Protein AF-A0A6F9DBE4-F1 (afdb_monomer_lite)

Foldseek 3Di:
DDDDDDDDDPPPPVVVVVVLVVQLVVQLVLLVVVLVPDPPVLSVVCDSVLSSQQSNLVVPVVLLVLLVVLVVVLVVLVVVLVVVLVVLVVVLVVVLVVLVVVLVVVCVPDDPVCNVVSVVVSVVVNVVSVVVSVVVSVVSVVVSVVVNLVSLQVSLVVCVVSVRRLGDRDPPPVSSVSVVVSSVSSNVVVVD

Sequence (192 aa):
MEQGYVPYQSQDIESSGDEQQLRQYELLSKLQNLVKQLPSKMQQRLSHTLLSDIACCLLDQAIFTIVNDLQEIQHLTEKNLYNQRQKMLVDHKGLKQEMKIKHQEETQTARSHNAALIKSRQEKEKQTLDKRLKEELHQMDMKLQKELDQRVTGQQATLQSAGVTGFFITSDPKEIKLQMVILQLIKDLAAQ

Structure (mmCIF, N/CA/C/O backbone):
data_AF-A0A6F9DBE4-F1
#
_entry.id   AF-A0A6F9DBE4-F1
#
loop_
_atom_site.group_PDB
_atom_site.id
_atom_site.type_symbol
_atom_site.label_atom_id
_atom_site.label_alt_id
_atom_site.label_comp_id
_atom_site.label_asym_id
_atom_site.label_entity_id
_atom_site.label_seq_id
_atom_site.pdbx_PDB_ins_code
_atom_site.Cartn_x
_atom_site.Cartn_y
_atom_site.Cartn_z
_atom_site.occupancy
_atom_site.B_iso_or_equiv
_atom_site.auth_seq_id
_atom_site.auth_comp_id
_atom_site.auth_asym_id
_atom_site.auth_atom_id
_atom_site.pdbx_PDB_model_num
ATOM 1 N N . MET A 1 1 ? -11.717 -14.371 77.975 1.00 41.47 1 MET A N 1
ATOM 2 C CA . MET A 1 1 ? -11.768 -14.997 76.639 1.00 41.47 1 MET A CA 1
ATOM 3 C C . MET A 1 1 ? -12.556 -14.060 75.739 1.00 41.47 1 MET A C 1
ATOM 5 O O . MET A 1 1 ? -13.763 -14.204 75.625 1.00 41.47 1 MET A O 1
ATOM 9 N N . GLU A 1 2 ? -11.888 -13.032 75.212 1.00 40.59 2 GLU A N 1
ATOM 10 C CA . GLU A 1 2 ? -12.443 -12.144 74.186 1.00 40.59 2 GLU A CA 1
ATOM 11 C C . GLU A 1 2 ? -12.316 -12.843 72.831 1.00 40.59 2 GLU A C 1
ATOM 13 O O . GLU A 1 2 ? -11.215 -13.206 72.420 1.00 40.59 2 GLU A O 1
ATOM 18 N N . GLN A 1 3 ? -13.441 -13.059 72.152 1.00 39.84 3 GLN A N 1
ATOM 19 C CA . GLN A 1 3 ? -13.448 -13.400 70.735 1.00 39.84 3 GLN A CA 1
ATOM 20 C C . GLN A 1 3 ? -13.513 -12.091 69.951 1.00 39.84 3 GLN A C 1
ATOM 22 O O . GLN A 1 3 ? -14.551 -11.436 69.898 1.00 39.84 3 GLN A O 1
ATOM 27 N N . GLY A 1 4 ? -12.370 -11.701 69.385 1.00 41.72 4 GLY A N 1
ATOM 28 C CA . GLY A 1 4 ? -12.268 -10.584 68.458 1.00 41.72 4 GLY A CA 1
ATOM 29 C C . GLY A 1 4 ? -13.018 -10.899 67.169 1.00 41.72 4 GLY A C 1
ATOM 30 O O . GLY A 1 4 ? -12.650 -11.810 66.429 1.00 41.72 4 GLY A O 1
ATOM 31 N N . TYR A 1 5 ? -14.075 -10.136 66.911 1.00 46.88 5 TYR A N 1
ATOM 32 C CA . TYR A 1 5 ? -14.743 -10.087 65.621 1.00 46.88 5 TYR A CA 1
ATOM 33 C C . TYR A 1 5 ? -13.883 -9.242 64.676 1.00 46.88 5 TYR A C 1
ATOM 35 O O . TYR A 1 5 ? -13.759 -8.032 64.865 1.00 46.88 5 TYR A O 1
ATOM 43 N N . VAL A 1 6 ? -13.261 -9.878 63.683 1.00 51.94 6 VAL A N 1
ATOM 44 C CA . VAL A 1 6 ? -12.556 -9.185 62.597 1.00 51.94 6 VAL A CA 1
ATOM 45 C C . VAL A 1 6 ? -13.515 -9.127 61.405 1.00 51.94 6 VAL A C 1
ATOM 47 O O . VAL A 1 6 ? -13.834 -10.183 60.852 1.00 51.94 6 VAL A O 1
ATOM 50 N N . PRO A 1 7 ? -14.027 -7.948 61.008 1.00 48.62 7 PRO A N 1
ATOM 51 C CA . PRO A 1 7 ? -14.876 -7.842 59.831 1.00 48.62 7 PRO A CA 1
ATOM 52 C C . PRO A 1 7 ? -14.014 -8.037 58.581 1.00 48.62 7 PRO A C 1
ATOM 54 O O . PRO A 1 7 ? -13.016 -7.342 58.396 1.00 48.62 7 PRO A O 1
ATOM 57 N N . TYR A 1 8 ? -14.405 -8.974 57.718 1.00 47.66 8 TYR A N 1
ATOM 58 C CA . TYR A 1 8 ? -13.807 -9.131 56.394 1.00 47.66 8 TYR A CA 1
ATOM 59 C C . TYR A 1 8 ? -14.087 -7.879 55.551 1.00 47.66 8 TYR A C 1
ATOM 61 O O . TYR A 1 8 ? -15.239 -7.577 55.228 1.00 47.66 8 TYR A O 1
ATOM 69 N N . GLN A 1 9 ? -13.022 -7.162 55.188 1.00 45.97 9 GLN A N 1
ATOM 70 C CA . GLN A 1 9 ? -13.033 -6.127 54.157 1.00 45.97 9 GLN A CA 1
ATOM 71 C C . GLN A 1 9 ? -13.510 -6.754 52.839 1.00 45.97 9 GLN A C 1
ATOM 73 O O . GLN A 1 9 ? -12.829 -7.591 52.259 1.00 45.97 9 GLN A O 1
ATOM 78 N N . SER A 1 10 ? -14.708 -6.372 52.394 1.00 49.59 10 SER A N 1
ATOM 79 C CA . SER A 1 10 ? -15.297 -6.791 51.111 1.00 49.59 10 SER A CA 1
ATOM 80 C C . SER A 1 10 ? -15.216 -5.683 50.047 1.00 49.59 10 SER A C 1
ATOM 82 O O . SER A 1 10 ? -15.994 -5.690 49.104 1.00 49.59 10 SER A O 1
ATOM 84 N N . GLN A 1 11 ? -14.312 -4.706 50.194 1.00 46.19 11 GLN A N 1
ATOM 85 C CA . GLN A 1 11 ? -14.291 -3.493 49.358 1.00 46.19 11 GLN A CA 1
ATOM 86 C C . GLN A 1 11 ? -13.400 -3.562 48.105 1.00 46.19 11 GLN A C 1
ATOM 88 O O . GLN A 1 11 ? -13.497 -2.676 47.262 1.00 46.19 11 GLN A O 1
ATOM 93 N N . ASP A 1 12 ? -12.594 -4.609 47.915 1.00 46.88 12 ASP A N 1
ATOM 94 C CA . ASP A 1 12 ? -11.570 -4.590 46.855 1.00 46.88 12 ASP A CA 1
ATOM 95 C C . ASP A 1 12 ? -12.027 -5.169 45.498 1.00 46.88 12 ASP A C 1
ATOM 97 O O . ASP A 1 12 ? -11.315 -5.039 44.505 1.00 46.88 12 ASP A O 1
ATOM 101 N N . ILE A 1 13 ? -13.211 -5.793 45.411 1.00 52.09 13 ILE A N 1
ATOM 102 C CA . ILE A 1 13 ? -13.683 -6.448 44.170 1.00 52.09 13 ILE A CA 1
ATOM 103 C C . ILE A 1 13 ? -14.590 -5.528 43.328 1.00 52.09 13 ILE A C 1
ATOM 105 O O . ILE A 1 13 ? -14.541 -5.593 42.101 1.00 52.09 13 ILE A O 1
ATOM 109 N N . GLU A 1 14 ? -15.366 -4.628 43.945 1.00 49.91 14 GLU A N 1
ATOM 110 C CA . GLU A 1 14 ? -16.266 -3.706 43.221 1.00 49.91 14 GLU A CA 1
ATOM 111 C C . GLU A 1 14 ? -15.512 -2.542 42.538 1.00 49.91 14 GLU A C 1
ATOM 113 O O . GLU A 1 14 ? -15.862 -2.151 41.427 1.00 49.91 14 GLU A O 1
ATOM 118 N N . SER A 1 15 ? -14.403 -2.063 43.119 1.00 55.75 15 SER A N 1
ATOM 119 C CA . SER A 1 15 ? -13.651 -0.895 42.613 1.00 55.75 15 SER A CA 1
ATOM 120 C C . SER A 1 15 ? -13.022 -1.100 41.224 1.00 55.75 15 SER A C 1
ATOM 122 O O . SER A 1 15 ? -12.894 -0.155 40.449 1.00 55.75 15 SER A O 1
ATOM 124 N N . SER A 1 16 ? -12.630 -2.332 40.880 1.00 61.88 16 SER A N 1
ATOM 125 C CA . SER A 1 16 ? -11.934 -2.635 39.616 1.00 61.88 16 SER A CA 1
ATOM 126 C C . SER A 1 16 ? -12.866 -2.582 38.394 1.00 61.88 16 SER A C 1
ATOM 128 O O . SER A 1 16 ? -12.475 -2.117 37.319 1.00 61.88 16 SER A O 1
ATOM 130 N N . GLY A 1 17 ? -14.124 -3.010 38.562 1.00 71.75 17 GLY A N 1
ATOM 131 C CA . GLY A 1 17 ? -15.139 -2.958 37.504 1.00 71.75 17 GLY A CA 1
ATOM 132 C C . GLY A 1 17 ? -15.567 -1.527 37.176 1.00 71.75 17 GLY A C 1
ATOM 133 O O . GLY A 1 17 ? -15.679 -1.171 36.000 1.00 71.75 17 GLY A O 1
ATOM 134 N N . ASP A 1 18 ? -15.717 -0.692 38.203 1.00 79.38 18 ASP A N 1
ATOM 135 C CA . ASP A 1 18 ? -16.085 0.718 38.053 1.00 79.38 18 ASP A CA 1
ATOM 136 C C . ASP A 1 18 ? -14.976 1.521 37.353 1.00 79.38 18 ASP A C 1
ATOM 138 O O . ASP A 1 18 ? -15.249 2.309 36.445 1.00 79.38 18 ASP A O 1
ATOM 142 N N . GLU A 1 19 ? -13.705 1.263 37.677 1.00 84.69 19 GLU A N 1
ATOM 143 C CA . GLU A 1 19 ? -12.562 1.885 36.994 1.00 84.69 19 GLU A CA 1
ATOM 144 C C . GLU A 1 19 ? -12.450 1.496 35.511 1.00 84.69 19 GLU A C 1
ATOM 146 O O . GLU A 1 19 ? -12.033 2.307 34.676 1.00 84.69 19 GLU A O 1
ATOM 151 N N . GLN A 1 20 ? -12.785 0.254 35.152 1.00 84.50 20 GLN A N 1
ATOM 152 C CA . GLN A 1 20 ? -12.814 -0.168 33.748 1.00 84.50 20 GLN A CA 1
ATOM 153 C C . GLN A 1 20 ? -13.977 0.472 32.988 1.00 84.50 20 GLN A C 1
ATOM 155 O O . GLN A 1 20 ? -13.775 0.942 31.867 1.00 84.50 20 GLN A O 1
ATOM 160 N N . GLN A 1 21 ? -15.163 0.552 33.596 1.00 88.69 21 GLN A N 1
ATOM 161 C CA . GLN A 1 21 ? -16.315 1.223 32.988 1.00 88.69 21 GLN A CA 1
ATOM 162 C C . GLN A 1 21 ? -16.060 2.715 32.770 1.00 88.69 21 GLN A C 1
ATOM 164 O O . GLN A 1 21 ? -16.369 3.237 31.697 1.00 88.69 21 GLN A O 1
ATOM 169 N N . LEU A 1 22 ? -15.443 3.394 33.742 1.00 90.56 22 LEU A N 1
ATOM 170 C CA . LEU A 1 22 ? -15.042 4.795 33.610 1.00 90.56 22 LEU A CA 1
ATOM 171 C C . LEU A 1 22 ? -14.079 4.986 32.433 1.00 90.56 22 LEU A C 1
ATOM 173 O O . LEU A 1 22 ? -14.330 5.823 31.565 1.00 90.56 22 LEU A O 1
ATOM 177 N N . ARG A 1 23 ? -13.035 4.153 32.331 1.00 90.38 23 ARG A N 1
ATOM 178 C CA . ARG A 1 23 ? -12.094 4.195 31.198 1.00 90.38 23 ARG A CA 1
ATOM 179 C C . ARG A 1 23 ? -12.770 3.922 29.858 1.00 90.38 23 ARG A C 1
ATOM 181 O O . ARG A 1 23 ? -12.489 4.613 28.879 1.00 90.38 23 ARG A O 1
ATOM 188 N N . GLN A 1 24 ? -13.677 2.950 29.798 1.00 92.12 24 GLN A N 1
ATOM 189 C CA . GLN A 1 24 ? -14.424 2.6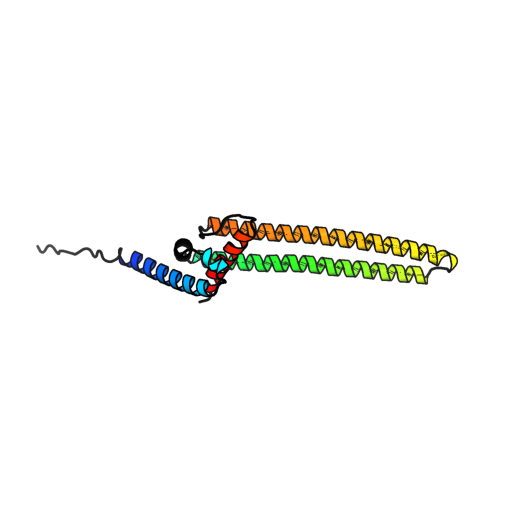54 28.576 1.00 92.12 24 GLN A CA 1
ATOM 190 C C . GLN A 1 24 ? -15.294 3.845 28.157 1.00 92.12 24 GLN A C 1
ATOM 192 O O . GLN A 1 24 ? -15.327 4.198 26.977 1.00 92.12 24 GLN A O 1
ATOM 197 N N . TYR A 1 25 ? -15.970 4.487 29.111 1.00 93.75 25 TYR A N 1
ATOM 198 C CA . TYR A 1 25 ? -16.783 5.673 28.860 1.00 93.75 25 TYR A CA 1
ATOM 199 C C . TYR A 1 25 ? -15.938 6.851 28.355 1.00 93.75 25 TYR A C 1
ATOM 201 O O . TYR A 1 25 ? -16.313 7.517 27.387 1.00 93.75 25 TYR A O 1
ATOM 209 N N . GLU A 1 26 ? -14.767 7.080 28.953 1.00 93.50 26 GLU A N 1
ATOM 210 C CA . GLU A 1 26 ? -13.812 8.091 28.492 1.00 93.50 26 GLU A CA 1
ATOM 211 C C . GLU A 1 26 ? -13.347 7.825 27.054 1.00 93.50 26 GLU A C 1
ATOM 213 O O . GLU A 1 26 ? -13.393 8.729 26.213 1.00 93.50 26 GLU A O 1
ATOM 218 N N . LEU A 1 27 ? -12.955 6.585 26.741 1.00 93.25 27 LEU A N 1
ATOM 219 C CA . LEU A 1 27 ? -12.554 6.177 25.391 1.00 93.25 27 LEU A CA 1
ATOM 220 C C . LEU A 1 27 ? -13.691 6.360 24.382 1.00 93.25 27 LEU A C 1
ATOM 222 O O . LEU A 1 27 ? -13.477 6.918 23.304 1.00 93.25 27 LEU A O 1
ATOM 226 N N . LEU A 1 28 ? -14.910 5.949 24.735 1.00 94.00 28 LEU A N 1
ATOM 227 C CA . LEU A 1 28 ? -16.088 6.109 23.887 1.00 94.00 28 LEU A CA 1
ATOM 228 C C . LEU A 1 28 ? -16.391 7.588 23.613 1.00 94.00 28 LEU A C 1
ATOM 230 O O . LEU A 1 28 ? -16.659 7.960 22.470 1.00 94.00 28 LEU A O 1
ATOM 234 N N . SER A 1 29 ? -16.305 8.444 24.631 1.00 93.88 29 SER A N 1
ATOM 235 C CA . SER A 1 29 ? -16.498 9.890 24.484 1.00 93.88 29 SER A CA 1
ATOM 236 C C . SER A 1 29 ? -15.463 10.503 23.532 1.00 93.88 29 SER A C 1
ATOM 238 O O . SER A 1 29 ? -15.817 11.251 22.611 1.00 93.88 29 SER A O 1
ATOM 240 N N . LYS A 1 30 ? -14.184 10.126 23.675 1.00 94.19 30 LYS A N 1
ATOM 241 C CA . LYS A 1 30 ? -13.117 10.546 22.752 1.00 94.19 30 LYS A CA 1
ATOM 242 C C . LYS A 1 30 ? -13.381 10.056 21.321 1.00 94.19 30 LYS A C 1
ATOM 244 O O . LYS A 1 30 ? -13.317 10.864 20.393 1.00 94.19 30 LYS A O 1
ATOM 249 N N . LEU A 1 31 ? -13.762 8.787 21.135 1.00 93.81 31 LEU A N 1
ATOM 250 C CA . LEU A 1 31 ? -14.135 8.228 19.825 1.00 93.81 31 LEU A CA 1
ATOM 251 C C . LEU A 1 31 ? -15.272 9.012 19.174 1.00 93.81 31 LEU A C 1
ATOM 253 O O . LEU A 1 31 ? -15.163 9.414 18.019 1.00 93.81 31 LEU A O 1
ATOM 257 N N . GLN A 1 32 ? -16.354 9.273 19.907 1.00 93.75 32 GLN A N 1
ATOM 258 C CA . GLN A 1 32 ? -17.498 10.024 19.391 1.00 93.75 32 GLN A CA 1
ATOM 259 C C . GLN A 1 32 ? -17.100 11.436 18.944 1.00 93.75 32 GLN A C 1
ATOM 261 O O . GLN A 1 32 ? -17.604 11.928 17.933 1.00 93.75 32 GLN A O 1
ATOM 266 N N . ASN A 1 33 ? -16.181 12.088 19.658 1.00 93.62 33 ASN A N 1
ATOM 267 C CA . ASN A 1 33 ? -15.681 13.407 19.275 1.00 93.62 33 ASN A CA 1
ATOM 268 C C . ASN A 1 33 ? -14.814 13.370 18.012 1.00 93.62 33 ASN A C 1
ATOM 270 O O . ASN A 1 33 ? -14.946 14.263 17.175 1.00 93.62 33 ASN A O 1
ATOM 274 N N . LEU A 1 34 ? -13.996 12.333 17.829 1.00 93.56 34 LEU A N 1
ATOM 275 C CA . LEU A 1 34 ? -13.249 12.122 16.585 1.00 93.56 34 LEU A CA 1
ATOM 276 C C . LEU A 1 34 ? -14.193 11.827 15.407 1.00 93.56 34 LEU A C 1
ATOM 278 O O . LEU A 1 34 ? -14.050 12.407 14.332 1.00 93.56 34 LEU A O 1
ATOM 282 N N . VAL A 1 35 ? -15.230 11.008 15.614 1.00 93.62 35 VAL A N 1
ATOM 283 C CA . VAL A 1 35 ? -16.215 10.669 14.571 1.00 93.62 35 VAL A CA 1
ATOM 284 C C . VAL A 1 35 ? -16.966 11.899 14.059 1.00 93.62 35 VAL A C 1
ATOM 286 O O . VAL A 1 35 ? -17.215 11.996 12.857 1.00 93.62 35 VAL A O 1
ATOM 289 N N . LYS A 1 36 ? -17.274 12.879 14.919 1.00 92.56 36 LYS A N 1
ATOM 290 C CA . LYS A 1 36 ? -17.924 14.142 14.508 1.00 92.56 36 LYS A CA 1
ATOM 291 C C . LYS A 1 36 ? -17.125 14.925 13.459 1.00 92.56 36 LYS A C 1
ATOM 293 O O . LYS A 1 36 ? -17.719 15.714 12.730 1.00 92.56 36 LYS A O 1
ATOM 298 N N . GLN A 1 37 ? -15.814 14.702 13.360 1.00 91.25 37 GLN A N 1
ATOM 299 C CA . GLN A 1 37 ? -14.938 15.366 12.387 1.00 91.25 37 GLN A CA 1
ATOM 300 C C . GLN A 1 37 ? -14.931 14.665 11.016 1.00 91.25 37 GLN A C 1
ATOM 302 O O . GLN A 1 37 ? -14.425 15.212 10.037 1.00 91.25 37 GLN A O 1
ATOM 307 N N . LEU A 1 38 ? -15.508 13.462 10.914 1.00 91.50 38 LEU A N 1
ATOM 308 C CA . LEU A 1 38 ? -15.554 12.684 9.675 1.00 91.50 38 LEU A CA 1
ATOM 309 C C . LEU A 1 38 ? -16.699 13.135 8.748 1.00 91.50 38 LEU A C 1
ATOM 311 O O . LEU A 1 38 ? -17.701 13.666 9.217 1.00 91.50 38 LEU A O 1
ATOM 315 N N . PRO A 1 39 ? -16.645 12.855 7.433 1.00 92.44 39 PRO A N 1
ATOM 316 C CA . PRO A 1 39 ? -17.777 13.087 6.534 1.00 92.44 39 PRO A CA 1
ATOM 317 C C . PRO A 1 39 ? -19.025 12.283 6.939 1.00 92.44 39 PRO A C 1
ATOM 319 O O . PRO A 1 39 ? -18.915 11.103 7.281 1.00 92.44 39 PRO A O 1
ATOM 322 N N . SER A 1 40 ? -20.226 12.858 6.791 1.00 90.19 40 SER A N 1
ATOM 323 C CA . SER A 1 40 ? -21.495 12.256 7.256 1.00 90.19 40 SER A CA 1
ATOM 324 C C . SER A 1 40 ? -21.737 10.827 6.753 1.00 90.19 40 SER A C 1
ATOM 326 O O . SER A 1 40 ? -22.232 9.979 7.488 1.00 90.19 40 SER A O 1
ATOM 328 N N . LYS A 1 41 ? -21.322 10.518 5.517 1.00 88.62 41 LYS A N 1
ATOM 329 C CA . LYS A 1 41 ? -21.435 9.168 4.937 1.00 88.62 41 LYS A CA 1
ATOM 330 C C . LYS A 1 41 ? -20.627 8.109 5.702 1.00 88.62 41 LYS A C 1
ATOM 332 O O . LYS A 1 41 ? -21.006 6.943 5.702 1.00 88.62 41 LYS A O 1
ATOM 337 N N . MET A 1 42 ? -19.502 8.490 6.309 1.00 89.81 42 MET A N 1
ATOM 338 C CA . MET A 1 42 ? -18.677 7.590 7.125 1.00 89.81 42 MET A CA 1
ATOM 339 C C . MET A 1 42 ? -19.193 7.512 8.558 1.00 89.81 42 MET A C 1
ATOM 341 O O . MET A 1 42 ? -19.248 6.418 9.105 1.00 89.81 42 MET A O 1
ATOM 345 N N . GLN A 1 43 ? -19.669 8.630 9.115 1.00 91.00 43 GLN A N 1
ATOM 346 C CA . GLN A 1 43 ? -20.309 8.651 10.435 1.00 91.00 43 GLN A CA 1
ATOM 347 C C . GLN A 1 43 ? -21.472 7.653 10.520 1.00 91.00 43 GLN A C 1
ATOM 349 O O . GLN A 1 43 ? -21.566 6.891 11.473 1.00 91.00 43 GLN A O 1
ATOM 354 N N . GLN A 1 44 ? -22.310 7.582 9.481 1.00 91.06 44 GLN A N 1
ATOM 355 C CA . GLN A 1 44 ? -23.445 6.652 9.422 1.00 91.06 44 GLN A CA 1
ATOM 356 C C . GLN A 1 44 ? -23.047 5.169 9.452 1.00 91.06 44 GLN A C 1
ATOM 358 O O . GLN A 1 44 ? -23.864 4.328 9.816 1.00 91.06 44 GLN A O 1
ATOM 363 N N . ARG A 1 45 ? -21.811 4.831 9.060 1.00 92.38 45 ARG A N 1
ATOM 364 C CA . ARG A 1 45 ? -21.301 3.454 9.136 1.00 92.38 45 ARG A CA 1
ATOM 365 C C . ARG A 1 45 ? -20.726 3.104 10.511 1.00 92.38 45 ARG A C 1
ATOM 367 O O . ARG A 1 45 ? -20.488 1.930 10.769 1.00 92.38 45 ARG A O 1
ATOM 374 N N . LEU A 1 46 ? -20.511 4.097 11.371 1.00 92.50 46 LEU A N 1
ATOM 375 C CA . LEU A 1 46 ? -19.934 3.955 12.706 1.00 92.50 46 LEU A CA 1
ATOM 376 C C . LEU A 1 46 ? -21.050 4.041 13.751 1.00 92.50 46 LEU A C 1
ATOM 378 O O . LEU A 1 46 ? -21.268 5.082 14.369 1.00 92.50 46 LEU A O 1
ATOM 382 N N . SER A 1 47 ? -21.802 2.950 13.907 1.00 93.31 47 SER A N 1
ATOM 383 C CA . SER A 1 47 ? -22.887 2.887 14.891 1.00 93.31 47 SER A CA 1
ATOM 384 C C . SER A 1 47 ? -22.361 3.042 16.322 1.00 93.31 47 SER A C 1
ATOM 386 O O . SER A 1 47 ? -21.202 2.747 16.614 1.00 93.31 47 SER A O 1
ATOM 388 N N . HIS A 1 48 ? -23.235 3.459 17.240 1.00 93.19 48 HIS A N 1
ATOM 389 C CA . HIS A 1 48 ? -22.886 3.552 18.659 1.00 93.19 48 HIS A CA 1
ATOM 390 C C . HIS A 1 48 ? -22.376 2.216 19.218 1.00 93.19 48 HIS A C 1
ATOM 392 O O . HIS A 1 48 ? -21.385 2.196 19.941 1.00 93.19 48 HIS A O 1
ATOM 398 N N . THR A 1 49 ? -23.023 1.104 18.854 1.00 94.38 49 THR A N 1
ATOM 399 C CA . THR A 1 49 ? -22.600 -0.247 19.249 1.00 94.38 49 THR A CA 1
ATOM 400 C C . THR A 1 49 ? -21.176 -0.534 18.788 1.00 94.38 49 THR A C 1
ATOM 402 O O . THR A 1 49 ? -20.337 -0.861 19.615 1.00 94.38 49 THR A O 1
ATOM 405 N N . LEU A 1 50 ? -20.863 -0.286 17.509 1.00 93.62 50 LEU A N 1
ATOM 406 C CA . LEU A 1 50 ? -19.517 -0.498 16.975 1.00 93.62 50 LEU A CA 1
ATOM 407 C C . LEU A 1 50 ? -18.465 0.345 17.712 1.00 93.62 50 LEU A C 1
ATOM 409 O O . LEU A 1 50 ? -17.398 -0.158 18.042 1.00 93.62 50 LEU A O 1
ATOM 413 N N . LEU A 1 51 ? -18.758 1.618 17.998 1.00 94.62 51 LEU A N 1
ATOM 414 C CA . LEU A 1 51 ? -17.842 2.481 18.753 1.00 94.62 51 LEU A CA 1
ATOM 415 C C . LEU A 1 51 ? -17.643 2.003 20.198 1.00 94.62 51 LEU A C 1
ATOM 417 O O . LEU A 1 51 ? -16.530 2.083 20.710 1.00 94.62 51 LEU A O 1
ATOM 421 N N . SER A 1 52 ? -18.694 1.494 20.844 1.00 94.38 52 SER A N 1
ATOM 422 C CA . SER A 1 52 ? -18.614 0.931 22.198 1.00 94.38 52 SER A CA 1
ATOM 423 C C . SER A 1 52 ? -17.789 -0.355 22.234 1.00 94.38 52 SER A C 1
ATOM 425 O O . SER A 1 52 ? -17.001 -0.547 23.162 1.00 94.38 52 SER A O 1
ATOM 427 N N . ASP A 1 53 ? -17.938 -1.206 21.217 1.00 94.62 53 ASP A N 1
ATOM 428 C CA . ASP A 1 53 ? -17.176 -2.447 21.078 1.00 94.62 53 ASP A CA 1
ATOM 429 C C . ASP A 1 53 ? -15.696 -2.142 20.808 1.00 94.62 53 ASP A C 1
ATOM 431 O O . ASP A 1 53 ? -14.816 -2.735 21.426 1.00 94.62 53 ASP A O 1
ATOM 435 N N . ILE A 1 54 ? -15.406 -1.149 19.957 1.00 94.38 54 ILE A N 1
ATOM 436 C CA . ILE A 1 54 ? -14.039 -0.652 19.740 1.00 94.38 54 ILE A CA 1
ATOM 437 C C . ILE A 1 54 ? -13.456 -0.097 21.047 1.00 94.38 54 ILE A C 1
ATOM 439 O O . ILE A 1 54 ? -12.335 -0.452 21.400 1.00 94.38 54 ILE A O 1
ATOM 443 N N . ALA A 1 55 ? -14.196 0.734 21.790 1.00 94.06 55 ALA A N 1
ATOM 444 C CA . ALA A 1 55 ? -13.735 1.264 23.076 1.00 94.06 55 ALA A CA 1
ATOM 445 C C . ALA A 1 55 ? -13.401 0.146 24.077 1.00 94.06 55 ALA A C 1
ATOM 447 O O . ALA A 1 55 ? -12.436 0.272 24.824 1.00 94.06 55 ALA A O 1
ATOM 448 N N . CYS A 1 56 ? -14.163 -0.953 24.059 1.00 93.25 56 CYS A N 1
ATOM 449 C CA . CYS A 1 56 ? -13.890 -2.138 24.868 1.00 93.25 56 CYS A CA 1
ATOM 450 C C . CYS A 1 56 ? -12.573 -2.818 24.457 1.00 93.25 56 CYS A C 1
ATOM 452 O O . CYS A 1 56 ? -11.730 -3.074 25.313 1.00 93.25 56 CYS A O 1
ATOM 454 N N . CYS A 1 57 ? -12.348 -3.037 23.153 1.00 93.12 57 CYS A N 1
ATOM 455 C CA . CYS A 1 57 ? -11.089 -3.601 22.643 1.00 93.12 57 CYS A CA 1
ATOM 456 C C . CYS A 1 57 ? -9.869 -2.763 23.060 1.00 93.12 57 CYS A C 1
ATOM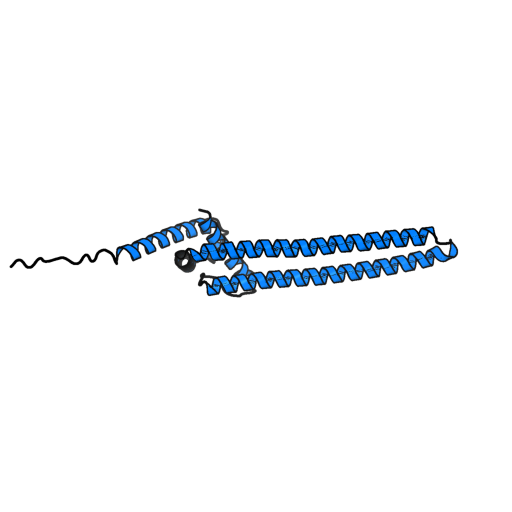 458 O O . CYS A 1 57 ? -8.829 -3.312 23.402 1.00 93.12 57 CYS A O 1
ATOM 460 N N . LEU A 1 58 ? -9.998 -1.433 23.046 1.00 93.25 58 LEU A N 1
ATOM 461 C CA . LEU A 1 58 ? -8.910 -0.498 23.357 1.00 93.25 58 LEU A CA 1
ATOM 462 C C . LEU A 1 58 ? -8.582 -0.376 24.852 1.00 93.25 58 LEU A C 1
ATOM 464 O O . LEU A 1 58 ? -7.628 0.317 25.210 1.00 93.25 58 LEU A O 1
ATOM 468 N N . LEU A 1 59 ? -9.337 -1.040 25.733 1.00 92.00 59 LEU A N 1
ATOM 469 C CA . LEU A 1 59 ? -8.926 -1.195 27.130 1.00 92.00 59 LEU A CA 1
ATOM 470 C C . LEU A 1 59 ? -7.622 -1.998 27.228 1.00 92.00 59 LEU A C 1
ATOM 472 O O . LEU A 1 59 ? -6.795 -1.714 28.099 1.00 92.00 59 LEU A O 1
ATOM 476 N N . ASP A 1 60 ? -7.415 -2.946 26.309 1.00 92.25 60 ASP A N 1
ATOM 477 C CA . ASP A 1 60 ? -6.141 -3.633 26.152 1.00 92.25 60 ASP A CA 1
ATOM 478 C C . ASP A 1 60 ? -5.136 -2.732 25.418 1.00 92.25 60 ASP A C 1
ATOM 480 O O . ASP A 1 60 ? -5.229 -2.474 24.215 1.00 92.25 60 ASP A O 1
ATOM 484 N N . GLN A 1 61 ? -4.133 -2.266 26.161 1.00 90.12 61 GLN A N 1
ATOM 485 C CA . GLN A 1 61 ? -3.086 -1.394 25.633 1.00 90.12 61 GLN A CA 1
ATOM 486 C C . GLN A 1 61 ? -2.241 -2.063 24.542 1.00 90.12 61 GLN A C 1
ATOM 488 O O . GLN A 1 61 ? -1.666 -1.361 23.707 1.00 90.12 61 GLN A O 1
ATOM 493 N N . ALA A 1 62 ? -2.204 -3.401 24.488 1.00 94.38 62 ALA A N 1
ATOM 494 C CA . ALA A 1 62 ? -1.496 -4.124 23.438 1.00 94.38 62 ALA A CA 1
ATOM 495 C C . ALA A 1 62 ? -2.050 -3.809 22.039 1.00 94.38 62 ALA A C 1
ATOM 497 O O . ALA A 1 62 ? -1.299 -3.858 21.066 1.00 94.38 62 ALA A O 1
ATOM 498 N N . ILE A 1 63 ? -3.327 -3.421 21.919 1.00 95.44 63 ILE A N 1
ATOM 499 C CA . ILE A 1 63 ? -3.927 -3.054 20.629 1.00 95.44 63 ILE A CA 1
ATOM 500 C C . ILE A 1 63 ? -3.236 -1.831 20.019 1.00 95.44 63 ILE A C 1
ATOM 502 O O . ILE A 1 63 ? -2.965 -1.818 18.816 1.00 95.44 63 ILE A O 1
ATOM 506 N N . PHE A 1 64 ? -2.888 -0.829 20.828 1.00 94.62 64 PHE A N 1
ATOM 507 C CA . PHE A 1 64 ? -2.159 0.343 20.341 1.00 94.62 64 PHE A CA 1
ATOM 508 C C . PHE A 1 64 ? -0.749 -0.027 19.873 1.00 94.62 64 PHE A C 1
ATOM 510 O O . PHE A 1 64 ? -0.309 0.444 18.824 1.00 94.62 64 PHE A O 1
ATOM 517 N N . THR A 1 65 ? -0.066 -0.917 20.599 1.00 95.44 65 THR A N 1
ATOM 518 C CA . THR A 1 65 ? 1.242 -1.447 20.192 1.00 95.44 65 THR A CA 1
ATOM 519 C C . THR A 1 65 ? 1.147 -2.193 18.864 1.00 95.44 65 THR A C 1
ATOM 521 O O . THR A 1 65 ? 1.885 -1.871 17.941 1.00 95.44 65 THR A O 1
ATOM 524 N N . ILE A 1 66 ? 0.176 -3.101 18.711 1.00 96.38 66 ILE A N 1
ATOM 525 C CA . ILE A 1 66 ? -0.042 -3.851 17.465 1.00 96.38 66 ILE A CA 1
ATOM 526 C C . ILE A 1 66 ? -0.279 -2.899 16.288 1.00 96.38 66 ILE A C 1
ATOM 528 O O . ILE A 1 66 ? 0.312 -3.074 15.224 1.00 96.38 66 ILE A O 1
ATOM 532 N N . VAL A 1 67 ? -1.127 -1.881 16.456 1.00 96.12 67 VAL A N 1
ATOM 533 C CA . VAL A 1 67 ? -1.411 -0.904 15.393 1.00 96.12 67 VAL A CA 1
ATOM 534 C C . VAL A 1 67 ? -0.156 -0.115 15.004 1.00 96.12 67 VAL A C 1
ATOM 536 O O . VAL A 1 67 ? 0.088 0.075 13.809 1.00 96.12 67 VAL A O 1
ATOM 539 N N . ASN A 1 68 ? 0.656 0.299 15.978 1.00 94.62 68 ASN A N 1
ATOM 540 C CA . ASN A 1 68 ? 1.913 1.005 15.725 1.00 94.62 68 ASN A CA 1
ATOM 541 C C . ASN A 1 68 ? 2.942 0.113 15.013 1.00 94.62 68 ASN A C 1
ATOM 543 O O . ASN A 1 68 ? 3.503 0.528 13.998 1.00 94.62 68 ASN A O 1
ATOM 547 N N . ASP A 1 69 ? 3.123 -1.127 15.468 1.00 96.50 69 ASP A N 1
ATOM 548 C CA . ASP A 1 69 ? 4.041 -2.092 14.854 1.00 96.50 69 ASP A CA 1
ATOM 549 C C . ASP A 1 69 ? 3.632 -2.394 13.404 1.00 96.50 69 ASP A C 1
ATOM 551 O O . ASP A 1 69 ? 4.458 -2.394 12.486 1.00 96.50 69 ASP A O 1
ATOM 555 N N . LEU A 1 70 ? 2.331 -2.593 13.155 1.00 97.25 70 LEU A N 1
ATOM 556 C CA . LEU A 1 70 ? 1.799 -2.799 11.806 1.00 97.25 70 LEU A CA 1
ATOM 557 C C . LEU A 1 70 ? 2.028 -1.583 10.900 1.00 97.25 70 LEU A C 1
ATOM 559 O O . LEU A 1 70 ? 2.286 -1.763 9.705 1.00 97.25 70 LEU A O 1
ATOM 563 N N . GLN A 1 71 ? 1.949 -0.366 11.444 1.00 95.69 71 GLN A N 1
ATOM 564 C CA . GLN A 1 71 ? 2.244 0.860 10.706 1.00 95.69 71 GLN A CA 1
ATOM 565 C C . GLN A 1 71 ? 3.739 0.971 10.373 1.00 95.69 71 GLN A C 1
ATOM 567 O O . GLN A 1 71 ? 4.090 1.325 9.245 1.00 95.69 71 GLN A O 1
ATOM 572 N N . GLU A 1 72 ? 4.629 0.658 11.311 1.00 97.12 72 GLU A N 1
ATOM 573 C CA . GLU A 1 72 ? 6.072 0.687 11.064 1.00 97.12 72 GLU A CA 1
ATOM 574 C C . GLU A 1 72 ? 6.473 -0.341 9.995 1.00 97.12 72 GLU A C 1
ATOM 576 O O . GLU A 1 72 ? 7.162 -0.005 9.024 1.00 97.12 72 GLU A O 1
ATOM 581 N N . ILE A 1 73 ? 5.957 -1.571 10.103 1.00 97.38 73 ILE A N 1
ATOM 582 C CA . ILE A 1 73 ? 6.156 -2.632 9.104 1.00 97.38 73 ILE A CA 1
ATOM 583 C C . ILE A 1 73 ? 5.639 -2.194 7.728 1.00 97.38 73 ILE A C 1
ATOM 585 O O . ILE A 1 73 ? 6.293 -2.452 6.707 1.00 97.38 73 ILE A O 1
ATOM 589 N N . GLN A 1 74 ? 4.483 -1.525 7.676 1.00 96.75 74 GLN A N 1
ATOM 590 C CA . GLN A 1 74 ? 3.933 -0.969 6.441 1.00 96.75 74 GLN A CA 1
ATOM 591 C C . GLN A 1 74 ? 4.873 0.074 5.835 1.00 96.75 74 GLN A C 1
ATOM 593 O O . GLN A 1 74 ? 5.265 -0.076 4.678 1.00 96.75 74 GLN A O 1
ATOM 598 N N . HIS A 1 75 ? 5.295 1.078 6.605 1.00 97.69 75 HIS A N 1
ATOM 599 C CA . HIS A 1 75 ? 6.186 2.132 6.118 1.00 97.69 75 HIS A CA 1
ATOM 600 C C . HIS A 1 75 ? 7.519 1.579 5.609 1.00 97.69 75 HIS A C 1
ATOM 602 O O . HIS A 1 75 ? 8.001 1.988 4.548 1.00 97.69 75 HIS A O 1
ATOM 608 N N . LEU A 1 76 ? 8.105 0.614 6.322 1.00 98.12 76 LEU A N 1
ATOM 609 C CA . LEU A 1 76 ? 9.331 -0.042 5.882 1.00 98.12 76 LEU A CA 1
ATOM 610 C C . LEU A 1 76 ? 9.115 -0.808 4.570 1.00 98.12 76 LEU A C 1
ATOM 612 O O . LEU A 1 76 ? 9.941 -0.726 3.658 1.00 98.12 76 LEU A O 1
ATOM 616 N N . THR A 1 77 ? 7.995 -1.525 4.450 1.00 97.44 77 THR A N 1
ATOM 617 C CA . THR A 1 77 ? 7.648 -2.256 3.226 1.00 97.44 77 THR A CA 1
ATOM 618 C C . THR A 1 77 ? 7.454 -1.303 2.049 1.00 97.44 77 THR A C 1
ATOM 620 O O . THR A 1 77 ? 8.085 -1.488 1.012 1.00 97.44 77 THR A O 1
ATOM 623 N N . GLU A 1 78 ? 6.645 -0.257 2.204 1.00 98.00 78 GLU A N 1
ATOM 624 C CA . GLU A 1 78 ? 6.386 0.745 1.164 1.00 98.00 78 GLU A CA 1
ATOM 625 C C . GLU A 1 78 ? 7.680 1.416 0.695 1.00 98.00 78 GLU A C 1
ATOM 627 O O . GLU A 1 78 ? 7.930 1.517 -0.509 1.00 98.00 78 GLU A O 1
ATOM 632 N N . LYS A 1 79 ? 8.555 1.798 1.635 1.00 98.50 79 LYS A N 1
ATOM 633 C CA . LYS A 1 79 ? 9.873 2.363 1.327 1.00 98.50 79 LYS A CA 1
ATOM 634 C C . LYS A 1 79 ? 10.730 1.387 0.522 1.00 98.50 79 LYS A C 1
ATOM 636 O O . LYS A 1 79 ? 11.370 1.788 -0.451 1.00 98.50 79 LYS A O 1
ATOM 641 N N . ASN A 1 80 ? 10.732 0.108 0.891 1.00 98.19 80 ASN A N 1
ATOM 642 C CA . ASN A 1 80 ? 11.472 -0.923 0.169 1.00 98.19 80 ASN A CA 1
ATOM 643 C C . ASN A 1 80 ? 10.935 -1.125 -1.254 1.00 98.19 80 ASN A C 1
ATOM 645 O O . ASN A 1 80 ? 11.728 -1.140 -2.195 1.00 98.19 80 ASN A O 1
ATOM 649 N N . LEU A 1 81 ? 9.616 -1.228 -1.437 1.00 98.25 81 LEU A N 1
ATOM 650 C CA . LEU A 1 81 ? 8.986 -1.385 -2.755 1.00 98.25 81 LEU A CA 1
ATOM 651 C C . LEU A 1 81 ? 9.240 -0.168 -3.655 1.00 98.25 81 LEU A C 1
ATOM 653 O O . LEU A 1 81 ? 9.598 -0.318 -4.826 1.00 98.25 81 LEU A O 1
ATOM 657 N N . TYR A 1 82 ? 9.139 1.041 -3.095 1.00 98.31 82 TYR A N 1
ATOM 658 C CA . TYR A 1 82 ? 9.481 2.276 -3.795 1.00 98.31 82 TYR A CA 1
ATOM 659 C C . TYR A 1 82 ? 10.940 2.272 -4.263 1.00 98.31 82 TYR A C 1
ATOM 661 O O . TYR A 1 82 ? 11.213 2.521 -5.438 1.00 98.31 82 TYR A O 1
ATOM 669 N N . ASN A 1 83 ? 11.877 1.932 -3.375 1.00 98.50 83 ASN A N 1
ATOM 670 C CA . ASN A 1 83 ? 13.301 1.878 -3.705 1.00 98.50 83 ASN A CA 1
ATOM 671 C C . ASN A 1 83 ? 13.607 0.836 -4.786 1.00 98.50 83 ASN A C 1
ATOM 673 O O . ASN A 1 83 ? 14.414 1.101 -5.678 1.00 98.50 83 ASN A O 1
ATOM 677 N N . GLN A 1 84 ? 12.945 -0.324 -4.749 1.00 98.19 84 GLN A N 1
ATOM 678 C CA . GLN A 1 84 ? 13.064 -1.326 -5.807 1.00 98.19 84 GLN A CA 1
ATOM 679 C C . GLN A 1 84 ? 12.636 -0.741 -7.159 1.00 98.19 84 GLN A C 1
ATOM 681 O O . GLN A 1 84 ? 13.386 -0.838 -8.133 1.00 98.19 84 GLN A O 1
ATOM 686 N N . ARG A 1 85 ? 11.469 -0.083 -7.220 1.00 98.31 85 ARG A N 1
ATOM 687 C CA . ARG A 1 85 ? 10.964 0.542 -8.453 1.00 98.31 85 ARG A CA 1
ATOM 688 C C . ARG A 1 85 ? 11.902 1.629 -8.971 1.00 98.31 85 ARG A C 1
ATOM 690 O O . ARG A 1 85 ? 12.200 1.671 -10.162 1.00 98.31 85 ARG A O 1
ATOM 697 N N . GLN A 1 86 ? 12.401 2.488 -8.081 1.00 98.50 86 GLN A N 1
ATOM 698 C CA . GLN A 1 86 ? 13.358 3.539 -8.438 1.00 98.50 86 GLN A CA 1
ATOM 699 C C . GLN A 1 86 ? 14.643 2.964 -9.029 1.00 98.50 86 GLN A C 1
ATOM 701 O O . GLN A 1 86 ? 15.119 3.462 -10.048 1.00 98.50 86 GLN A O 1
ATOM 706 N N . LYS A 1 87 ? 15.176 1.888 -8.439 1.00 98.38 87 LYS A N 1
ATOM 707 C CA . LYS A 1 87 ? 16.363 1.211 -8.963 1.00 98.38 87 LYS A CA 1
ATOM 708 C C . LYS A 1 87 ? 16.142 0.725 -10.398 1.00 98.38 87 LYS A C 1
ATOM 710 O O . LYS A 1 87 ? 16.949 1.045 -11.263 1.00 98.38 87 LYS A O 1
ATOM 715 N N . MET A 1 88 ? 15.019 0.055 -10.675 1.00 98.12 88 MET A N 1
ATOM 716 C CA . MET A 1 88 ? 14.704 -0.406 -12.034 1.00 98.12 88 MET A CA 1
ATOM 717 C C . MET A 1 88 ? 14.629 0.754 -13.038 1.00 98.12 88 MET A C 1
ATOM 719 O O . MET A 1 88 ? 15.157 0.645 -14.141 1.00 98.12 88 MET A O 1
ATOM 723 N N . LEU A 1 89 ? 14.029 1.887 -12.660 1.00 98.31 89 LEU A N 1
ATOM 724 C CA . LEU A 1 89 ? 13.956 3.067 -13.531 1.00 98.31 89 LEU A CA 1
ATOM 725 C C . LEU A 1 89 ? 15.338 3.662 -13.836 1.00 98.31 89 LEU A C 1
ATOM 727 O O . LEU A 1 89 ? 15.593 4.083 -14.969 1.00 98.31 89 LEU A O 1
ATOM 731 N N . VAL A 1 90 ? 16.229 3.699 -12.843 1.00 98.50 90 VAL A N 1
ATOM 732 C CA . VAL A 1 90 ? 17.618 4.141 -13.029 1.00 98.50 90 VAL A CA 1
ATOM 733 C C . VAL A 1 90 ? 18.361 3.187 -13.967 1.00 98.50 90 VAL A C 1
ATOM 735 O O . VAL A 1 90 ? 18.978 3.654 -14.926 1.00 98.50 90 VAL A O 1
ATOM 738 N N . ASP A 1 91 ? 18.232 1.876 -13.759 1.00 98.25 91 ASP A N 1
ATOM 739 C CA . ASP A 1 91 ? 18.853 0.849 -14.602 1.00 98.25 91 ASP A CA 1
ATOM 740 C C . ASP A 1 91 ? 18.350 0.947 -16.056 1.00 98.25 91 ASP A C 1
ATOM 742 O O . ASP A 1 91 ? 19.137 0.989 -17.003 1.00 98.25 91 ASP A O 1
ATOM 746 N N . HIS A 1 92 ? 17.036 1.099 -16.254 1.00 98.31 92 HIS A N 1
ATOM 747 C CA . HIS A 1 92 ? 16.412 1.306 -17.567 1.00 98.31 92 HIS A CA 1
ATOM 748 C C . HIS A 1 92 ? 16.936 2.561 -18.273 1.00 98.31 92 HIS A C 1
ATOM 750 O O . HIS A 1 92 ? 17.189 2.538 -19.481 1.00 98.31 92 HIS A O 1
ATOM 756 N N . LYS A 1 93 ? 17.126 3.662 -17.537 1.00 98.00 93 LYS A N 1
ATOM 757 C CA . LYS A 1 93 ? 17.725 4.890 -18.077 1.00 98.00 93 LYS A CA 1
ATOM 758 C C . LYS A 1 93 ? 19.181 4.663 -18.494 1.00 98.00 93 LYS A C 1
ATOM 760 O O . LYS A 1 93 ? 19.576 5.154 -19.553 1.00 98.00 93 LYS A O 1
ATOM 765 N N . GLY A 1 94 ? 19.946 3.909 -17.703 1.00 98.12 94 GLY A N 1
ATOM 766 C CA . GLY A 1 94 ? 21.316 3.500 -18.020 1.00 98.12 94 GLY A CA 1
ATOM 767 C C . GLY A 1 94 ? 21.394 2.717 -19.331 1.00 98.12 94 GLY A C 1
ATOM 768 O O . GLY A 1 94 ? 22.106 3.126 -20.244 1.00 98.12 94 GLY A O 1
ATOM 769 N N . LEU A 1 95 ? 20.564 1.681 -19.486 1.00 97.75 95 LEU A N 1
ATOM 770 C CA . LEU A 1 95 ? 20.525 0.847 -20.696 1.00 97.75 95 LEU A CA 1
ATOM 771 C C . LEU A 1 95 ? 20.206 1.652 -21.965 1.00 97.75 95 LEU A C 1
ATOM 773 O O . LEU A 1 95 ? 20.836 1.461 -23.008 1.00 97.75 95 LEU A O 1
ATOM 777 N N . LYS A 1 96 ? 19.253 2.591 -21.889 1.00 97.12 96 LYS A N 1
ATOM 778 C CA . LYS A 1 96 ? 18.937 3.484 -23.018 1.00 97.12 96 LYS A CA 1
ATOM 779 C C . LYS A 1 96 ? 20.108 4.396 -23.373 1.00 97.12 96 LYS A C 1
ATOM 781 O O . LYS A 1 96 ? 20.351 4.651 -24.553 1.00 97.12 96 LYS A O 1
ATOM 786 N N . GLN A 1 97 ? 20.822 4.898 -22.367 1.00 97.19 97 GLN A N 1
ATOM 787 C CA . GLN A 1 97 ? 21.986 5.747 -22.584 1.00 97.19 97 GLN A CA 1
ATOM 788 C C . GLN A 1 97 ? 23.143 4.957 -23.207 1.00 97.19 97 GLN A C 1
ATOM 790 O O . GLN A 1 97 ? 23.725 5.423 -24.183 1.00 97.19 97 GLN A O 1
ATOM 795 N N . GLU A 1 98 ? 23.436 3.755 -22.712 1.00 97.00 98 GLU A N 1
ATOM 796 C CA . GLU A 1 98 ? 24.464 2.874 -23.279 1.00 97.00 98 GLU A CA 1
ATOM 797 C C . GLU A 1 98 ? 24.178 2.519 -24.738 1.00 97.00 98 GLU A C 1
ATOM 799 O O . GLU A 1 98 ? 25.070 2.604 -25.582 1.00 97.00 98 GLU A O 1
ATOM 804 N N . MET A 1 99 ? 22.928 2.172 -25.064 1.00 96.00 99 MET A N 1
ATOM 805 C CA . MET A 1 99 ? 22.524 1.940 -26.452 1.00 96.00 99 MET A CA 1
ATOM 806 C C . MET A 1 99 ? 22.770 3.184 -27.307 1.00 96.00 99 MET A C 1
ATOM 808 O O . MET A 1 99 ? 23.342 3.080 -28.389 1.00 96.00 99 MET A O 1
ATOM 812 N N . LYS A 1 100 ? 22.354 4.363 -26.832 1.00 94.88 100 LYS A N 1
ATOM 813 C CA . LYS A 1 100 ? 22.523 5.612 -27.578 1.00 94.88 100 LYS A CA 1
ATOM 814 C C . LYS A 1 100 ? 23.996 5.898 -27.873 1.00 94.88 100 LYS A C 1
ATOM 816 O O . LYS A 1 100 ? 24.300 6.335 -28.979 1.00 94.88 100 LYS A O 1
ATOM 821 N N . ILE A 1 101 ? 24.889 5.640 -26.917 1.00 95.81 101 ILE A N 1
ATOM 822 C CA . ILE A 1 101 ? 26.340 5.779 -27.107 1.00 95.81 101 ILE A CA 1
ATOM 823 C C . ILE A 1 101 ? 26.823 4.804 -28.191 1.00 95.81 101 ILE A C 1
ATOM 825 O O . ILE A 1 101 ? 27.415 5.248 -29.172 1.00 95.81 101 ILE A O 1
ATOM 829 N N . LYS A 1 102 ? 26.471 3.513 -28.096 1.00 93.88 102 LYS A N 1
ATOM 830 C CA . LYS A 1 102 ? 26.833 2.499 -29.108 1.00 93.88 102 LYS A CA 1
ATOM 831 C C . LYS A 1 102 ? 26.346 2.877 -30.509 1.00 93.88 102 LYS A C 1
ATOM 833 O O . LYS A 1 102 ? 27.103 2.830 -31.473 1.00 93.88 102 LYS A O 1
ATOM 838 N N . HIS A 1 103 ? 25.096 3.324 -30.628 1.00 93.25 103 HIS A N 1
ATOM 839 C CA . HIS A 1 103 ? 24.523 3.752 -31.907 1.00 93.25 103 HIS A CA 1
ATOM 840 C C . HIS A 1 103 ? 25.227 4.990 -32.482 1.00 93.25 103 HIS A C 1
ATOM 842 O O . HIS A 1 103 ? 25.393 5.105 -33.702 1.00 93.25 103 HIS A O 1
ATOM 848 N N . GLN A 1 104 ? 25.670 5.917 -31.627 1.00 90.38 104 GLN A N 1
ATOM 849 C CA . GLN A 1 104 ? 26.465 7.074 -32.046 1.00 90.38 104 GLN A CA 1
ATOM 850 C C . GLN A 1 104 ? 27.849 6.661 -32.564 1.00 90.38 104 GLN A C 1
ATOM 852 O O . GLN A 1 104 ? 28.267 7.168 -33.605 1.00 90.38 104 GLN A O 1
ATOM 857 N N . GLU A 1 105 ? 28.534 5.735 -31.893 1.00 90.44 105 GLU A N 1
ATOM 858 C CA . GLU A 1 105 ? 29.846 5.209 -32.305 1.00 90.44 105 GLU A CA 1
ATOM 859 C C . GLU A 1 105 ? 29.773 4.451 -33.643 1.00 90.44 105 GLU A C 1
ATOM 861 O O . GLU A 1 105 ? 30.570 4.685 -34.558 1.00 90.44 105 GLU A O 1
ATOM 866 N N . GLU A 1 106 ? 28.759 3.601 -33.813 1.00 87.06 106 GLU A N 1
ATOM 867 C CA . GLU A 1 106 ? 28.505 2.878 -35.066 1.00 87.06 106 GLU A CA 1
ATOM 868 C C . GLU A 1 106 ? 28.200 3.822 -36.236 1.00 87.06 106 GLU A C 1
ATOM 870 O O . GLU A 1 106 ? 28.609 3.577 -37.370 1.00 87.06 106 GLU A O 1
ATOM 875 N N . THR A 1 107 ? 27.502 4.931 -35.974 1.00 84.94 107 THR A N 1
ATOM 876 C CA . THR A 1 107 ? 27.183 5.917 -37.016 1.00 84.94 107 THR A CA 1
ATOM 877 C C . THR A 1 107 ? 28.416 6.725 -37.423 1.00 84.94 107 THR A C 1
ATOM 879 O O . THR A 1 107 ? 28.558 7.059 -38.597 1.00 84.94 107 THR A O 1
ATOM 882 N N . GLN A 1 108 ? 29.326 7.020 -36.487 1.00 83.88 108 GLN A N 1
ATOM 883 C CA . GLN A 1 108 ? 30.573 7.745 -36.771 1.00 83.88 108 GLN A CA 1
ATOM 884 C C . GLN A 1 108 ? 31.553 6.937 -37.630 1.00 83.88 108 GLN A C 1
ATOM 886 O O . GLN A 1 108 ? 32.300 7.509 -38.420 1.00 83.88 108 GLN A O 1
ATOM 891 N N . THR A 1 109 ? 31.539 5.610 -37.507 1.00 81.19 109 THR A N 1
ATOM 892 C CA . THR A 1 109 ? 32.417 4.707 -38.268 1.00 81.19 109 THR A CA 1
ATOM 893 C C . THR A 1 109 ? 31.814 4.249 -39.607 1.00 81.19 109 THR A C 1
ATOM 895 O O . THR A 1 109 ? 32.486 3.595 -40.409 1.00 81.19 109 THR A O 1
ATOM 898 N N . ALA A 1 110 ? 30.559 4.614 -39.893 1.00 78.44 110 ALA A N 1
ATOM 899 C CA . ALA A 1 110 ? 29.828 4.187 -41.081 1.00 78.44 110 ALA A CA 1
ATOM 900 C C . ALA A 1 110 ? 30.221 4.949 -42.364 1.00 78.44 110 ALA A C 1
ATOM 902 O O . ALA A 1 110 ? 30.321 6.174 -42.388 1.00 78.44 110 ALA A O 1
ATOM 903 N N . ARG A 1 111 ? 30.345 4.227 -43.490 1.00 74.94 111 ARG A N 1
ATOM 904 C CA . ARG A 1 111 ? 30.475 4.810 -44.845 1.00 74.94 111 ARG A CA 1
ATOM 905 C C . ARG A 1 111 ? 29.095 5.124 -45.451 1.00 74.94 111 ARG A C 1
ATOM 907 O O . ARG A 1 111 ? 28.121 4.429 -45.155 1.00 74.94 111 ARG A O 1
ATOM 914 N N . SER A 1 112 ? 29.014 6.115 -46.351 1.00 70.00 112 SER A N 1
ATOM 915 C CA . SER A 1 112 ? 27.747 6.673 -46.880 1.00 70.00 112 SER A CA 1
ATOM 916 C C . SER A 1 112 ? 26.773 5.636 -47.459 1.00 70.00 112 SER A C 1
ATOM 918 O O . SER A 1 112 ? 25.570 5.743 -47.238 1.00 70.00 112 SER A O 1
ATOM 920 N N . HIS A 1 113 ? 27.280 4.598 -48.128 1.00 73.50 113 HIS A N 1
ATOM 921 C CA . HIS A 1 113 ? 26.462 3.558 -48.759 1.00 73.50 113 HIS A CA 1
ATOM 922 C C . HIS A 1 113 ? 25.719 2.646 -47.754 1.00 73.50 113 HIS A C 1
ATOM 924 O O . HIS A 1 113 ? 24.688 2.075 -48.093 1.00 73.50 113 HIS A O 1
ATOM 930 N N . ASN A 1 114 ? 26.175 2.540 -46.497 1.00 81.88 114 ASN A N 1
ATOM 931 C CA . ASN A 1 114 ? 25.568 1.652 -45.488 1.00 81.88 114 ASN A CA 1
ATOM 932 C C . ASN A 1 114 ? 24.762 2.402 -44.411 1.00 81.88 114 ASN A C 1
ATOM 934 O O . ASN A 1 114 ? 24.134 1.776 -43.556 1.00 81.88 114 ASN A O 1
ATOM 938 N N . ALA A 1 115 ? 24.735 3.737 -44.456 1.00 82.50 115 ALA A N 1
ATOM 939 C CA . ALA A 1 115 ? 24.133 4.571 -43.416 1.00 82.50 115 ALA A CA 1
ATOM 940 C C . ALA A 1 115 ? 22.622 4.325 -43.226 1.00 82.50 115 ALA A C 1
ATOM 942 O O . ALA A 1 115 ? 22.132 4.328 -42.097 1.00 82.50 115 ALA A O 1
ATOM 943 N N . ALA A 1 116 ? 21.878 4.079 -44.311 1.00 85.31 116 ALA A N 1
ATOM 944 C CA . ALA A 1 116 ? 20.439 3.809 -44.242 1.00 85.31 116 ALA A CA 1
ATOM 945 C C . ALA A 1 116 ? 20.125 2.464 -43.560 1.00 85.31 116 ALA A C 1
ATOM 947 O O . ALA A 1 116 ? 19.214 2.382 -42.733 1.00 85.31 116 ALA A O 1
ATOM 948 N N . LEU A 1 117 ? 20.913 1.426 -43.860 1.00 88.81 117 LEU A N 1
ATOM 949 C CA . LEU A 1 117 ? 20.775 0.102 -43.247 1.00 88.81 117 LEU A CA 1
ATOM 950 C C . LEU A 1 117 ? 21.103 0.144 -41.750 1.00 88.81 117 LEU A C 1
ATOM 952 O O . LEU A 1 117 ? 20.356 -0.418 -40.949 1.00 88.81 117 LEU A O 1
ATOM 956 N N . ILE A 1 118 ? 22.167 0.860 -41.368 1.00 88.25 118 ILE A N 1
ATOM 957 C CA . ILE A 1 118 ? 22.570 1.037 -39.965 1.00 88.25 118 ILE A CA 1
ATOM 958 C C . ILE A 1 118 ? 21.467 1.753 -39.180 1.00 88.25 118 ILE A C 1
ATOM 960 O O . ILE A 1 118 ? 21.014 1.229 -38.168 1.00 88.25 118 ILE A O 1
ATOM 964 N N . LYS A 1 119 ? 20.939 2.877 -39.683 1.00 88.44 119 LYS A N 1
ATOM 965 C CA . LYS A 1 119 ? 19.832 3.589 -39.020 1.00 88.44 119 LYS A CA 1
ATOM 966 C C . LYS A 1 119 ? 18.582 2.721 -38.856 1.00 88.44 119 LYS A C 1
ATOM 968 O O . LYS A 1 119 ? 17.962 2.738 -37.798 1.00 88.44 119 LYS A O 1
ATOM 973 N N . SER A 1 120 ? 18.215 1.943 -39.880 1.00 90.69 120 SER A N 1
ATOM 974 C CA . SER A 1 120 ? 17.060 1.037 -39.796 1.00 90.69 120 SER A CA 1
ATOM 975 C C . SER A 1 120 ? 17.259 -0.053 -38.738 1.00 90.69 120 SER A C 1
ATOM 977 O O . SER A 1 120 ? 16.331 -0.362 -37.988 1.00 90.69 120 SER A O 1
ATOM 979 N N . ARG A 1 121 ? 18.470 -0.612 -38.638 1.00 92.12 121 ARG A N 1
ATOM 980 C CA . ARG A 1 121 ? 18.825 -1.581 -37.597 1.00 92.12 121 ARG A CA 1
ATOM 981 C C . ARG A 1 121 ? 18.762 -0.958 -36.199 1.00 92.12 121 ARG A C 1
ATOM 983 O O . ARG A 1 121 ? 18.128 -1.538 -35.322 1.00 92.12 121 ARG A O 1
ATOM 990 N N . GLN A 1 122 ? 19.352 0.220 -36.014 1.00 92.88 122 GLN A N 1
ATOM 991 C CA . GLN A 1 122 ? 19.363 0.941 -34.737 1.00 92.88 122 GLN A CA 1
ATOM 992 C C . GLN A 1 122 ? 17.950 1.266 -34.246 1.00 92.88 122 GLN A C 1
ATOM 994 O O . GLN A 1 122 ? 17.638 1.060 -33.076 1.00 92.88 122 GLN A O 1
ATOM 999 N N .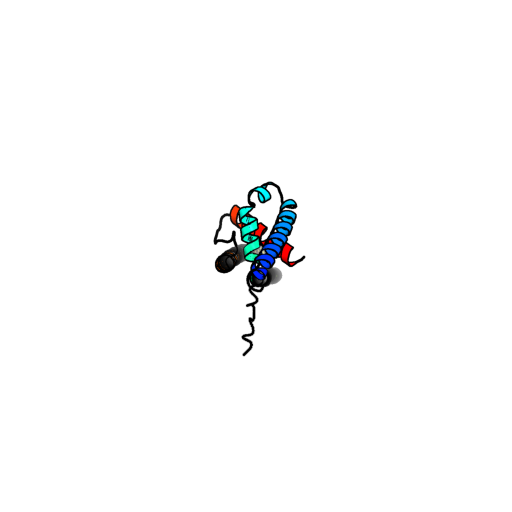 GLU A 1 123 ? 17.060 1.695 -35.144 1.00 93.31 123 GLU A N 1
ATOM 1000 C CA . GLU A 1 123 ? 15.664 1.963 -34.791 1.00 93.31 123 GLU A CA 1
ATOM 1001 C C . GLU A 1 123 ? 14.934 0.685 -34.345 1.00 93.31 123 GLU A C 1
ATOM 1003 O O . GLU A 1 123 ? 14.227 0.696 -33.338 1.00 93.31 123 GLU A O 1
ATOM 1008 N N . LYS A 1 124 ? 15.157 -0.451 -35.021 1.00 95.31 124 LYS A N 1
ATOM 1009 C CA . LYS A 1 124 ? 14.599 -1.747 -34.595 1.00 95.31 124 LYS A CA 1
ATOM 1010 C C . LYS A 1 124 ? 15.133 -2.189 -33.232 1.00 95.31 124 LYS A C 1
ATOM 1012 O O . LYS A 1 124 ? 14.362 -2.669 -32.401 1.00 95.31 124 LYS A O 1
ATOM 1017 N N . GLU A 1 125 ? 16.432 -2.033 -32.986 1.00 95.19 125 GLU A N 1
ATOM 1018 C CA . GLU A 1 125 ? 17.047 -2.342 -31.690 1.00 95.19 125 GLU A CA 1
ATOM 1019 C C . GLU A 1 125 ? 16.470 -1.459 -30.577 1.00 95.19 125 GLU A C 1
ATOM 1021 O O . GLU A 1 125 ? 16.100 -1.968 -29.517 1.00 95.19 125 GLU A O 1
ATOM 1026 N N . LYS A 1 126 ? 16.304 -0.157 -30.840 1.00 95.75 126 LYS A N 1
ATOM 1027 C CA . LYS A 1 126 ? 15.675 0.794 -29.919 1.00 95.75 126 LYS A CA 1
ATOM 1028 C C . LYS A 1 126 ? 14.240 0.410 -29.583 1.00 95.75 126 LYS A C 1
ATOM 1030 O O . LYS A 1 126 ? 13.900 0.321 -28.407 1.00 95.75 126 LYS A O 1
ATOM 1035 N N . GLN A 1 127 ? 13.421 0.123 -30.592 1.00 97.12 127 GLN A N 1
ATOM 1036 C CA . GLN A 1 127 ? 12.034 -0.311 -30.395 1.00 97.12 127 GLN A CA 1
ATOM 1037 C C . GLN A 1 127 ? 11.950 -1.614 -29.598 1.00 97.12 127 GLN A C 1
ATOM 1039 O O . GLN A 1 127 ? 11.095 -1.759 -28.723 1.00 97.12 127 GLN A O 1
ATOM 1044 N N . THR A 1 128 ? 12.858 -2.552 -29.871 1.00 97.69 128 THR A N 1
ATOM 1045 C CA . THR A 1 128 ? 12.924 -3.833 -29.159 1.00 97.69 128 THR A CA 1
ATOM 1046 C C . THR A 1 128 ? 13.277 -3.628 -27.688 1.00 97.69 128 THR A C 1
ATOM 1048 O O . THR A 1 128 ? 12.614 -4.195 -26.819 1.00 97.69 128 THR A O 1
ATOM 1051 N N . LEU A 1 129 ? 14.274 -2.786 -27.392 1.00 97.25 129 LEU A N 1
ATOM 1052 C CA . LEU A 1 129 ? 14.617 -2.440 -26.015 1.00 97.25 129 LEU A CA 1
ATOM 1053 C C . LEU A 1 129 ? 13.453 -1.726 -25.327 1.00 97.25 129 LEU A C 1
ATOM 1055 O O . LEU A 1 129 ? 13.056 -2.140 -24.248 1.00 97.25 129 LEU A O 1
ATOM 1059 N N . ASP A 1 130 ? 12.878 -0.693 -25.944 1.00 97.19 130 ASP A N 1
ATOM 1060 C CA . ASP A 1 130 ? 11.783 0.080 -25.350 1.00 97.19 130 ASP A CA 1
ATOM 1061 C C . ASP A 1 130 ? 10.580 -0.807 -25.006 1.00 97.19 130 ASP A C 1
ATOM 1063 O O . ASP A 1 130 ? 10.004 -0.672 -23.923 1.00 97.19 130 ASP A O 1
ATOM 1067 N N . LYS A 1 131 ? 10.237 -1.755 -25.888 1.00 98.19 131 LYS A N 1
ATOM 1068 C CA . LYS A 1 131 ? 9.195 -2.751 -25.625 1.00 98.19 131 LYS A CA 1
ATOM 1069 C C . LYS A 1 131 ? 9.551 -3.625 -24.421 1.00 98.19 131 LYS A C 1
ATOM 1071 O O . LYS A 1 131 ? 8.743 -3.734 -23.501 1.00 98.19 131 LYS A O 1
ATOM 1076 N N . ARG A 1 132 ? 10.765 -4.181 -24.396 1.00 98.19 132 ARG A N 1
ATOM 1077 C CA . ARG A 1 132 ? 11.243 -5.027 -23.295 1.00 98.19 132 ARG A CA 1
ATOM 1078 C C . ARG A 1 132 ? 11.224 -4.288 -21.954 1.00 98.19 132 ARG A C 1
ATOM 1080 O O . ARG A 1 132 ? 10.690 -4.813 -20.986 1.00 98.19 132 ARG A O 1
ATOM 1087 N N . LEU A 1 133 ? 11.759 -3.068 -21.892 1.00 98.12 133 LEU A N 1
ATOM 1088 C CA . LEU A 1 133 ? 11.802 -2.283 -20.653 1.00 98.12 133 LEU A CA 1
ATOM 1089 C C . LEU A 1 133 ? 10.390 -1.945 -20.153 1.00 98.12 133 LEU A C 1
ATOM 1091 O O . LEU A 1 133 ? 10.123 -1.988 -18.955 1.00 98.12 133 LEU A O 1
ATOM 1095 N N . LYS A 1 134 ? 9.455 -1.652 -21.067 1.00 97.81 134 LYS A N 1
ATOM 1096 C CA . LYS A 1 134 ? 8.052 -1.407 -20.711 1.00 97.81 134 LYS A CA 1
ATOM 1097 C C . LYS A 1 134 ? 7.383 -2.655 -20.127 1.00 97.81 134 LYS A C 1
ATOM 1099 O O . LYS A 1 134 ? 6.637 -2.540 -19.158 1.00 97.81 134 LYS A O 1
ATOM 1104 N N . GLU A 1 135 ? 7.644 -3.824 -20.705 1.00 98.38 135 GLU A N 1
ATOM 1105 C CA . GLU A 1 135 ? 7.140 -5.104 -20.199 1.00 98.38 135 GLU A CA 1
ATOM 1106 C C . GLU A 1 135 ? 7.735 -5.432 -18.825 1.00 98.38 135 GLU A C 1
ATOM 1108 O O . GLU A 1 135 ? 6.984 -5.750 -17.906 1.00 98.38 135 GLU A O 1
ATOM 1113 N N . GLU A 1 136 ? 9.049 -5.276 -18.644 1.00 98.12 136 GLU A N 1
ATOM 1114 C CA . GLU A 1 136 ? 9.723 -5.476 -17.353 1.00 98.12 136 GLU A CA 1
ATOM 1115 C C . GLU A 1 136 ? 9.151 -4.564 -16.257 1.00 98.12 136 GLU A C 1
ATOM 1117 O O . GLU A 1 136 ? 8.825 -5.043 -15.169 1.00 98.12 136 GLU A O 1
ATOM 1122 N N . LEU A 1 137 ? 8.960 -3.272 -16.553 1.00 97.88 137 LEU A N 1
ATOM 1123 C CA . LEU A 1 137 ? 8.381 -2.320 -15.603 1.00 97.88 137 LEU A CA 1
ATOM 1124 C C . LEU A 1 137 ? 6.934 -2.683 -15.250 1.00 97.88 137 LEU A C 1
ATOM 1126 O O . LEU A 1 137 ? 6.545 -2.609 -14.089 1.00 97.88 137 LEU A O 1
ATOM 1130 N N . HIS A 1 138 ? 6.141 -3.114 -16.233 1.00 98.12 138 HIS A N 1
ATOM 1131 C CA . HIS A 1 138 ? 4.769 -3.548 -15.989 1.00 98.1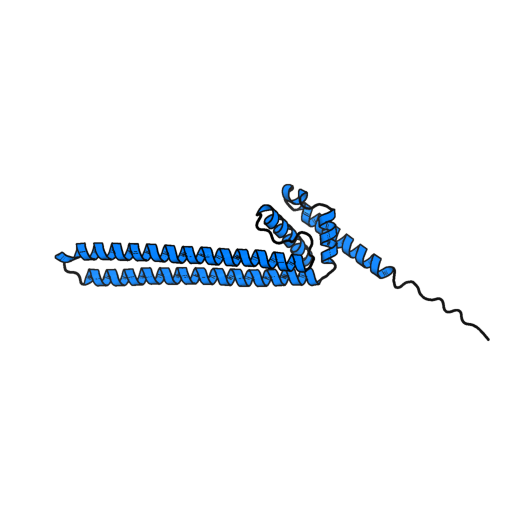2 138 HIS A CA 1
ATOM 1132 C C . HIS A 1 138 ? 4.709 -4.792 -15.092 1.00 98.12 138 HIS A C 1
ATOM 1134 O O . HIS A 1 138 ? 3.929 -4.824 -14.141 1.00 98.12 138 HIS A O 1
ATOM 1140 N N . 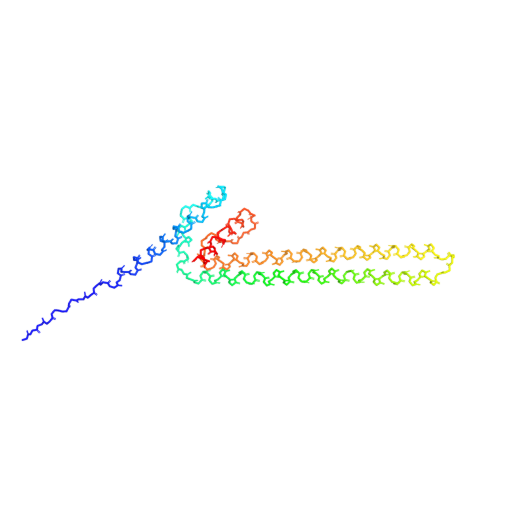GLN A 1 139 ? 5.554 -5.794 -15.353 1.00 98.38 139 GLN A N 1
ATOM 1141 C CA . GLN A 1 139 ? 5.642 -6.995 -14.517 1.00 98.38 139 GLN A CA 1
ATOM 1142 C C . GLN A 1 139 ? 6.080 -6.659 -13.090 1.00 98.38 139 GLN A C 1
ATOM 1144 O O . GLN A 1 139 ? 5.541 -7.210 -12.128 1.00 98.38 139 GLN A O 1
ATOM 1149 N N . MET A 1 140 ? 7.021 -5.725 -12.943 1.00 97.81 140 MET A N 1
ATOM 1150 C CA . MET A 1 140 ? 7.413 -5.219 -11.636 1.00 97.81 140 MET A CA 1
ATOM 1151 C C . MET A 1 140 ? 6.241 -4.545 -10.923 1.00 97.81 140 MET A C 1
ATOM 1153 O O . MET A 1 140 ? 5.929 -4.939 -9.806 1.00 97.81 140 MET A O 1
ATOM 1157 N N . ASP A 1 141 ? 5.570 -3.581 -11.554 1.00 98.38 141 ASP A N 1
ATOM 1158 C CA . ASP A 1 141 ? 4.467 -2.835 -10.935 1.00 98.38 141 ASP A CA 1
ATOM 1159 C C . ASP A 1 141 ? 3.326 -3.779 -10.493 1.00 98.38 141 ASP A C 1
ATOM 1161 O O . ASP A 1 141 ? 2.803 -3.633 -9.388 1.00 98.38 141 ASP A O 1
ATOM 1165 N N . MET A 1 142 ? 3.008 -4.816 -11.279 1.00 98.25 142 MET A N 1
ATOM 1166 C CA . MET A 1 142 ? 2.049 -5.864 -10.888 1.00 98.25 142 MET A CA 1
ATOM 1167 C C . MET A 1 142 ? 2.505 -6.670 -9.671 1.00 98.25 142 MET A C 1
ATOM 1169 O O . MET A 1 142 ? 1.704 -6.969 -8.782 1.00 98.25 142 MET A O 1
ATOM 1173 N N . LYS A 1 143 ? 3.796 -7.006 -9.592 1.00 98.19 143 LYS A N 1
ATOM 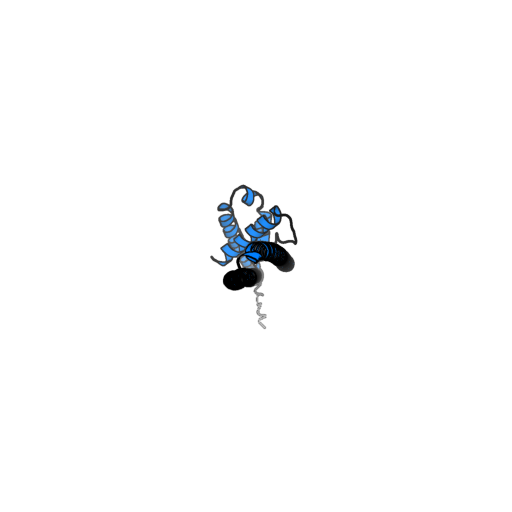1174 C CA . LYS A 1 143 ? 4.362 -7.683 -8.423 1.00 98.19 143 LYS A CA 1
ATOM 1175 C C . LYS A 1 143 ? 4.291 -6.794 -7.178 1.00 98.19 143 LYS A C 1
ATOM 1177 O O . LYS A 1 143 ? 3.844 -7.266 -6.138 1.00 98.19 143 LYS A O 1
ATOM 1182 N N . LEU A 1 144 ? 4.680 -5.522 -7.291 1.00 98.06 144 LEU A N 1
ATOM 1183 C CA . LEU A 1 144 ? 4.646 -4.573 -6.174 1.00 98.06 144 LEU A CA 1
ATOM 1184 C C . LEU A 1 144 ? 3.214 -4.365 -5.664 1.00 98.06 144 LEU A C 1
ATOM 1186 O O . LEU A 1 144 ? 2.997 -4.362 -4.456 1.00 98.06 144 LEU A O 1
ATOM 1190 N N . GLN A 1 145 ? 2.233 -4.253 -6.567 1.00 97.44 145 GLN A N 1
ATOM 1191 C CA . GLN A 1 145 ? 0.820 -4.164 -6.191 1.00 97.44 145 GLN A CA 1
ATOM 1192 C C . GLN A 1 145 ? 0.369 -5.407 -5.413 1.00 97.44 145 GLN A C 1
ATOM 1194 O O . GLN A 1 145 ? -0.221 -5.279 -4.345 1.00 97.44 145 GLN A O 1
ATOM 1199 N N . LYS A 1 146 ? 0.713 -6.609 -5.892 1.00 97.69 146 LYS A N 1
ATOM 1200 C CA . LYS A 1 146 ? 0.381 -7.857 -5.194 1.00 97.69 146 LYS A CA 1
ATOM 1201 C C . LYS A 1 146 ? 1.004 -7.924 -3.796 1.00 97.69 146 LYS A C 1
ATOM 1203 O O . LYS A 1 146 ? 0.367 -8.421 -2.872 1.00 97.69 146 LYS A O 1
ATOM 1208 N N . GLU A 1 147 ? 2.235 -7.443 -3.630 1.00 97.75 147 GLU A N 1
ATOM 1209 C CA . GLU A 1 147 ? 2.881 -7.374 -2.315 1.00 97.75 147 GLU A CA 1
ATOM 1210 C C . GLU A 1 147 ? 2.150 -6.403 -1.374 1.00 97.75 147 GLU A C 1
ATOM 1212 O O . GLU A 1 147 ? 1.950 -6.732 -0.205 1.00 97.75 147 GLU A O 1
ATOM 1217 N N . LEU A 1 148 ? 1.680 -5.253 -1.870 1.00 96.81 148 LEU A N 1
ATOM 1218 C CA . LEU A 1 148 ? 0.850 -4.327 -1.089 1.00 96.81 148 LEU A CA 1
ATOM 1219 C C . LEU A 1 148 ? -0.491 -4.959 -0.682 1.00 96.81 148 LEU A C 1
ATOM 1221 O O . LEU A 1 148 ? -0.862 -4.894 0.489 1.00 96.81 148 LEU A O 1
ATOM 1225 N N . ASP A 1 149 ? -1.176 -5.640 -1.601 1.00 96.88 149 ASP A N 1
ATOM 1226 C CA . ASP A 1 149 ? -2.448 -6.320 -1.314 1.00 96.88 149 ASP A CA 1
ATOM 1227 C C . ASP A 1 149 ? -2.277 -7.426 -0.253 1.00 96.88 149 ASP A C 1
ATOM 1229 O O . ASP A 1 149 ? -3.113 -7.603 0.642 1.00 96.88 149 ASP A O 1
ATOM 1233 N N . GLN A 1 150 ? -1.151 -8.146 -0.298 1.00 96.81 150 GLN A N 1
ATOM 1234 C CA . GLN A 1 150 ? -0.784 -9.124 0.728 1.00 96.81 150 GLN A CA 1
ATOM 1235 C C . GLN A 1 150 ? -0.536 -8.471 2.091 1.00 96.81 150 GLN A C 1
ATOM 1237 O O . GLN A 1 150 ? -0.907 -9.052 3.112 1.00 96.81 150 GLN A O 1
ATOM 1242 N N . ARG A 1 151 ? 0.049 -7.266 2.136 1.00 97.12 151 ARG A N 1
ATOM 1243 C CA . ARG A 1 151 ? 0.211 -6.519 3.393 1.00 97.12 151 ARG A CA 1
ATOM 1244 C C . ARG A 1 151 ? -1.125 -6.111 3.991 1.00 97.12 151 ARG A C 1
ATOM 1246 O O . ARG A 1 151 ? -1.311 -6.340 5.182 1.00 97.12 151 ARG A O 1
ATOM 1253 N N . VAL A 1 152 ? -2.054 -5.599 3.184 1.00 97.38 152 VAL A N 1
ATOM 1254 C CA . VAL A 1 152 ? -3.412 -5.260 3.648 1.00 97.38 152 VAL A CA 1
ATOM 1255 C C . VAL A 1 152 ? -4.105 -6.496 4.221 1.00 97.38 152 VAL A C 1
ATOM 1257 O O . VAL A 1 152 ? -4.610 -6.462 5.341 1.00 97.38 152 VAL A O 1
ATOM 1260 N N . THR A 1 153 ? -4.047 -7.618 3.500 1.00 98.00 153 THR A N 1
ATOM 1261 C CA . THR A 1 153 ? -4.620 -8.895 3.955 1.00 98.00 153 THR A CA 1
ATOM 1262 C C . THR A 1 153 ? -3.998 -9.356 5.279 1.00 98.00 153 THR A C 1
ATOM 1264 O O . THR A 1 153 ? -4.708 -9.774 6.192 1.00 98.00 153 THR A O 1
ATOM 1267 N N . GLY A 1 154 ? -2.671 -9.256 5.409 1.00 98.00 154 GLY A N 1
ATOM 1268 C CA . GLY A 1 154 ? -1.955 -9.612 6.634 1.00 98.00 154 GLY A CA 1
ATOM 1269 C C . GLY A 1 154 ? -2.325 -8.721 7.821 1.00 98.00 154 GLY A C 1
ATOM 1270 O O . GLY A 1 154 ? -2.579 -9.232 8.905 1.00 98.00 154 GLY A O 1
ATOM 1271 N N . GLN A 1 155 ? -2.424 -7.405 7.616 1.00 97.81 155 GLN A N 1
ATOM 1272 C CA . GLN A 1 155 ? -2.864 -6.462 8.649 1.00 97.81 155 GLN A CA 1
ATOM 1273 C C . GLN A 1 155 ? -4.295 -6.760 9.114 1.00 97.81 155 GLN A C 1
ATOM 1275 O O . GLN A 1 155 ? -4.543 -6.816 10.317 1.00 97.81 155 GLN A O 1
ATOM 1280 N N . GLN A 1 156 ? -5.220 -7.008 8.179 1.00 98.19 156 GLN A N 1
ATOM 1281 C CA . GLN A 1 156 ? -6.594 -7.408 8.497 1.00 98.19 156 GLN A CA 1
ATOM 1282 C C . GLN A 1 156 ? -6.627 -8.688 9.338 1.00 98.19 156 GLN A C 1
ATOM 1284 O O . GLN A 1 156 ? -7.325 -8.729 10.348 1.00 98.19 156 GLN A O 1
ATOM 1289 N N . ALA A 1 157 ? -5.853 -9.709 8.956 1.00 98.06 157 ALA A N 1
ATOM 1290 C CA . ALA A 1 157 ? -5.779 -10.974 9.681 1.00 98.06 157 ALA A CA 1
ATOM 1291 C C . ALA A 1 157 ? -5.220 -10.801 11.102 1.00 98.06 157 ALA A C 1
ATOM 1293 O O . ALA A 1 157 ? -5.772 -11.362 12.051 1.00 98.06 157 ALA A O 1
ATOM 1294 N N . THR A 1 158 ? -4.160 -10.004 11.268 1.00 97.75 158 THR A N 1
ATOM 1295 C CA . THR A 1 158 ? -3.571 -9.712 12.582 1.00 97.75 158 THR A CA 1
ATOM 1296 C C . THR A 1 158 ? -4.553 -8.961 13.478 1.00 97.75 158 THR A C 1
ATOM 1298 O O . THR A 1 158 ? -4.761 -9.372 14.615 1.00 97.75 158 THR A O 1
ATOM 1301 N N . LEU A 1 159 ? -5.205 -7.907 12.973 1.00 97.31 159 LEU A N 1
ATOM 1302 C CA . LEU A 1 159 ? -6.167 -7.115 13.751 1.00 97.31 159 LEU A CA 1
ATOM 1303 C C . LEU A 1 159 ? -7.426 -7.916 14.101 1.00 97.31 159 LEU A C 1
ATOM 1305 O O . LEU A 1 159 ? -7.924 -7.819 15.220 1.00 97.31 159 LEU A O 1
ATOM 1309 N N . GLN A 1 160 ? -7.897 -8.761 13.181 1.00 96.75 160 GLN A N 1
ATOM 1310 C CA . GLN A 1 160 ? -8.989 -9.696 13.445 1.00 96.75 160 GLN A CA 1
ATOM 1311 C C . GLN A 1 160 ? -8.607 -10.708 14.535 1.00 96.75 160 GLN A C 1
ATOM 1313 O O . GLN A 1 160 ? -9.397 -10.966 15.439 1.00 96.75 160 GLN A O 1
ATOM 1318 N N . SER A 1 161 ? -7.391 -11.258 14.477 1.00 95.62 161 SER A N 1
ATOM 1319 C CA . SER A 1 161 ? -6.896 -12.228 15.467 1.00 95.62 161 SER A CA 1
ATOM 1320 C C . SER A 1 161 ? -6.647 -11.594 16.837 1.00 95.62 161 SER A C 1
ATOM 1322 O O . SER A 1 161 ? -6.838 -12.250 17.855 1.00 95.62 161 SER A O 1
ATOM 1324 N N . ALA A 1 162 ? -6.272 -10.314 16.866 1.00 94.69 162 ALA A N 1
ATOM 1325 C CA . ALA A 1 162 ? -6.166 -9.512 18.082 1.00 94.69 162 ALA A CA 1
ATOM 1326 C C . ALA A 1 162 ? -7.537 -9.111 18.664 1.00 94.69 162 ALA A C 1
ATOM 1328 O O . ALA A 1 162 ? -7.594 -8.449 19.694 1.00 94.69 162 ALA A O 1
ATOM 1329 N N . GLY A 1 163 ? -8.645 -9.491 18.016 1.00 92.81 163 GLY A N 1
ATOM 1330 C CA . GLY A 1 163 ? -9.996 -9.209 18.496 1.00 92.81 163 GLY A CA 1
ATOM 1331 C C . GLY A 1 163 ? -10.439 -7.758 18.302 1.00 92.81 163 GLY A C 1
ATOM 1332 O O . GLY A 1 163 ? -11.376 -7.321 18.966 1.00 92.81 163 GLY A O 1
ATOM 1333 N N . VAL A 1 164 ? -9.798 -6.996 17.408 1.00 94.12 164 VAL A N 1
ATOM 1334 C CA . VAL A 1 164 ? -10.189 -5.606 17.141 1.00 94.12 164 VAL A CA 1
ATOM 1335 C C . VAL A 1 164 ? -11.488 -5.583 16.336 1.00 94.12 164 VAL A C 1
ATOM 1337 O O . VAL A 1 164 ? -11.544 -6.023 15.184 1.00 94.12 164 VAL A O 1
ATOM 1340 N N . THR A 1 165 ? -12.545 -5.036 16.936 1.00 93.88 165 THR A N 1
ATOM 1341 C CA . THR A 1 165 ? -13.868 -4.973 16.307 1.00 93.88 165 THR A CA 1
ATOM 1342 C C . THR A 1 165 ? -13.838 -4.184 14.992 1.00 93.88 165 THR A C 1
ATOM 1344 O O . THR A 1 165 ? -13.242 -3.112 14.895 1.00 93.88 165 THR A O 1
ATOM 1347 N N . GLY A 1 166 ? -14.511 -4.713 13.964 1.00 93.06 166 GLY A N 1
ATOM 1348 C CA . GLY A 1 166 ? -14.602 -4.106 12.631 1.00 93.06 166 GLY A CA 1
ATOM 1349 C C . GLY A 1 166 ? -13.546 -4.593 11.632 1.00 93.06 166 GLY A C 1
ATOM 1350 O O . GLY A 1 166 ? -13.663 -4.292 10.442 1.00 93.06 166 GLY A O 1
ATOM 1351 N N . PHE A 1 167 ? -12.565 -5.389 12.071 1.00 96.75 167 PHE A N 1
ATOM 1352 C CA . PHE A 1 167 ? -11.554 -5.977 11.194 1.00 96.75 167 PHE A CA 1
ATOM 1353 C C . PHE A 1 167 ? -11.877 -7.423 10.822 1.00 96.75 167 PHE A C 1
ATOM 1355 O O . PHE A 1 167 ? -12.185 -8.269 11.657 1.00 96.75 167 PHE A O 1
ATOM 1362 N N . PHE A 1 168 ? -11.793 -7.689 9.525 1.00 97.25 168 PHE A N 1
ATOM 1363 C CA . PHE A 1 168 ? -11.907 -9.002 8.906 1.00 97.25 168 PHE A CA 1
ATOM 1364 C C . PHE A 1 168 ? -11.235 -8.947 7.534 1.00 97.25 168 PHE A C 1
ATOM 1366 O O . PHE A 1 168 ? -11.129 -7.872 6.934 1.00 97.25 168 PHE A O 1
ATOM 1373 N N . ILE A 1 169 ? -10.790 -10.093 7.024 1.00 97.94 169 ILE A N 1
ATOM 1374 C CA . ILE A 1 169 ? -10.178 -10.161 5.694 1.00 97.94 169 ILE A CA 1
ATOM 1375 C C . ILE A 1 169 ? -11.226 -9.828 4.625 1.00 97.94 169 ILE A C 1
ATOM 1377 O O . ILE A 1 169 ? -12.263 -10.486 4.531 1.00 97.94 169 ILE A O 1
ATOM 1381 N N . THR A 1 170 ? -10.960 -8.806 3.810 1.00 97.50 170 THR A N 1
ATOM 1382 C CA . THR A 1 170 ? -11.863 -8.377 2.734 1.00 97.50 170 THR A CA 1
ATOM 1383 C C . THR A 1 170 ? -11.124 -7.641 1.625 1.00 97.50 170 THR A C 1
ATOM 1385 O O . THR A 1 170 ? -10.180 -6.894 1.877 1.00 97.50 170 THR A O 1
ATOM 1388 N N . SER A 1 171 ? -11.606 -7.821 0.394 1.00 96.25 171 SER A N 1
ATOM 1389 C CA . SER A 1 171 ? -11.156 -7.090 -0.797 1.00 96.25 171 SER A CA 1
ATOM 1390 C C . SER A 1 171 ? -12.179 -6.053 -1.284 1.00 96.25 171 SER A C 1
ATOM 1392 O O . SER A 1 171 ? -11.941 -5.413 -2.305 1.00 96.25 171 SER A O 1
ATOM 1394 N N . ASP A 1 172 ? -13.317 -5.877 -0.594 1.00 97.25 172 ASP A N 1
ATOM 1395 C CA . ASP A 1 172 ? -14.295 -4.835 -0.944 1.00 97.25 172 ASP A CA 1
ATOM 1396 C C . ASP A 1 172 ? -13.723 -3.445 -0.603 1.00 97.25 172 ASP A C 1
ATOM 1398 O O . ASP A 1 172 ? -13.499 -3.152 0.577 1.00 97.25 172 ASP A O 1
ATOM 1402 N N . PRO A 1 173 ? -13.546 -2.542 -1.589 1.00 95.56 173 PRO A N 1
ATOM 1403 C CA . PRO A 1 173 ? -13.027 -1.198 -1.347 1.00 95.56 173 PRO A CA 1
ATOM 1404 C C . PRO A 1 173 ? -13.826 -0.394 -0.316 1.00 95.56 173 PRO A C 1
ATOM 1406 O O . PRO A 1 173 ? -13.266 0.469 0.362 1.00 95.56 173 PRO A O 1
ATOM 1409 N N . LYS A 1 174 ? -15.138 -0.636 -0.187 1.00 94.44 174 LYS A N 1
ATOM 1410 C CA . LYS A 1 174 ? -15.978 0.068 0.795 1.00 94.44 174 LYS A CA 1
ATOM 1411 C C . LYS A 1 174 ? -15.678 -0.378 2.221 1.00 94.44 174 LYS A C 1
ATOM 1413 O O . LYS A 1 174 ? -15.668 0.467 3.118 1.00 94.44 174 LYS A O 1
ATOM 1418 N N . GLU A 1 175 ? -15.433 -1.670 2.416 1.00 96.12 175 GLU A N 1
ATOM 1419 C CA . GLU A 1 175 ? -15.084 -2.225 3.722 1.00 96.12 175 GLU A CA 1
ATOM 1420 C C . GLU A 1 175 ? -13.640 -1.916 4.095 1.00 96.12 175 GLU A C 1
ATOM 1422 O O . GLU A 1 175 ? -13.400 -1.467 5.211 1.00 96.12 175 GLU A O 1
ATOM 1427 N N . ILE A 1 176 ? -12.701 -2.001 3.146 1.00 96.88 176 ILE A N 1
ATOM 1428 C CA . ILE A 1 176 ? -11.320 -1.545 3.361 1.00 96.88 176 ILE A CA 1
ATOM 1429 C C . ILE A 1 176 ? -11.318 -0.075 3.789 1.00 96.88 176 ILE A C 1
ATOM 1431 O O . ILE A 1 176 ? -10.672 0.289 4.768 1.00 96.88 176 ILE A O 1
ATOM 1435 N N . LYS A 1 177 ? -12.095 0.784 3.116 1.00 95.94 177 LYS A N 1
ATOM 1436 C CA . LYS A 1 177 ? -12.195 2.199 3.492 1.00 95.94 177 LYS A CA 1
ATOM 1437 C C . LYS A 1 177 ? -12.754 2.393 4.903 1.00 95.94 177 LYS A C 1
ATOM 1439 O O . LYS A 1 177 ? -12.288 3.282 5.610 1.00 95.94 177 LYS A O 1
ATOM 1444 N N . LEU A 1 178 ? -13.736 1.592 5.318 1.00 95.44 178 LEU A N 1
ATOM 1445 C CA . LEU A 1 178 ? -14.251 1.644 6.687 1.00 95.44 178 LEU A CA 1
ATOM 1446 C C . LEU A 1 178 ? -13.183 1.201 7.696 1.00 95.44 178 LEU A C 1
ATOM 1448 O O . LEU A 1 178 ? -12.959 1.905 8.674 1.00 95.44 178 LEU A O 1
ATOM 1452 N N . GLN A 1 179 ? -12.487 0.096 7.431 1.00 97.38 179 GLN A N 1
ATOM 1453 C CA . GLN A 1 179 ? -11.392 -0.396 8.272 1.00 97.38 179 GLN A CA 1
ATOM 1454 C C . GLN A 1 179 ? -10.254 0.625 8.391 1.00 97.38 179 GLN A C 1
ATOM 1456 O O . GLN A 1 179 ? -9.737 0.832 9.483 1.00 97.38 179 GLN A O 1
ATOM 1461 N N . MET A 1 180 ? -9.916 1.336 7.310 1.00 96.19 180 MET A N 1
ATOM 1462 C CA . MET A 1 180 ? -8.949 2.440 7.344 1.00 96.19 180 MET A CA 1
ATOM 1463 C C . MET A 1 180 ? -9.413 3.591 8.242 1.00 96.19 180 MET A C 1
ATOM 1465 O O . MET A 1 180 ? -8.607 4.154 8.977 1.00 96.19 180 MET A O 1
ATOM 1469 N N . VAL A 1 181 ? -10.701 3.945 8.199 1.00 96.25 181 VAL A N 1
ATOM 1470 C CA . VAL A 1 181 ? -11.267 4.974 9.085 1.00 96.25 181 VAL A CA 1
ATOM 1471 C C . VAL A 1 181 ? -11.192 4.524 10.544 1.00 96.25 181 VAL A C 1
ATOM 1473 O O . VAL A 1 181 ? -10.766 5.305 11.387 1.00 96.25 181 VAL A O 1
ATOM 1476 N N . ILE A 1 182 ? -11.549 3.272 10.842 1.00 95.62 182 ILE A N 1
ATOM 1477 C CA . ILE A 1 182 ? -11.440 2.712 12.198 1.00 95.62 182 ILE A CA 1
ATOM 1478 C C . ILE A 1 182 ? -9.982 2.743 12.672 1.00 95.62 182 ILE A C 1
ATOM 1480 O O . ILE A 1 182 ? -9.708 3.214 13.772 1.00 95.62 182 ILE A O 1
ATOM 1484 N N . LEU A 1 183 ? -9.038 2.316 11.829 1.00 95.69 183 LEU A N 1
ATOM 1485 C CA . LEU A 1 183 ? -7.610 2.343 12.145 1.00 95.69 183 LEU A CA 1
ATOM 1486 C C . LEU A 1 183 ? -7.118 3.768 12.437 1.00 95.69 183 LEU A C 1
ATOM 1488 O O . LEU A 1 183 ? -6.350 3.972 13.373 1.00 95.69 183 LEU A O 1
ATOM 1492 N N . GLN A 1 184 ? -7.583 4.759 11.670 1.00 94.44 184 GLN A N 1
ATOM 1493 C CA . GLN A 1 184 ? -7.241 6.160 11.906 1.00 94.44 184 GLN A CA 1
ATOM 1494 C C . GLN A 1 184 ? -7.771 6.653 13.257 1.00 94.44 184 GLN A C 1
ATOM 1496 O O . GLN A 1 184 ? -7.024 7.286 13.992 1.00 94.44 184 GLN A O 1
ATOM 1501 N N . LEU A 1 185 ? -9.008 6.304 13.626 1.00 94.62 185 LEU A N 1
ATOM 1502 C CA . LEU A 1 185 ? -9.569 6.656 14.935 1.00 94.62 185 LEU A CA 1
ATOM 1503 C C . LEU A 1 185 ? -8.741 6.073 16.087 1.00 94.62 185 LEU A C 1
ATOM 1505 O O . LEU A 1 185 ? -8.466 6.775 17.055 1.00 94.62 185 LEU A O 1
ATOM 1509 N N . ILE A 1 186 ? -8.315 4.810 15.973 1.00 94.44 186 ILE A N 1
ATOM 1510 C CA . ILE A 1 186 ? -7.464 4.158 16.981 1.00 94.44 186 ILE A CA 1
ATOM 1511 C C . ILE A 1 186 ? -6.131 4.904 17.124 1.00 94.44 186 ILE A C 1
ATOM 1513 O O . ILE A 1 186 ? -5.673 5.152 18.237 1.00 94.44 186 ILE A O 1
ATOM 1517 N N . LYS A 1 187 ? -5.525 5.315 16.008 1.00 93.56 187 LYS A N 1
ATOM 1518 C CA . LYS A 1 187 ? -4.271 6.080 16.019 1.00 93.56 187 LYS A CA 1
ATOM 1519 C C . LYS A 1 187 ? -4.433 7.482 16.599 1.00 93.56 187 LYS A C 1
ATOM 1521 O O . LYS A 1 187 ? -3.590 7.915 17.376 1.00 93.56 187 LYS A O 1
ATOM 1526 N N . ASP A 1 188 ? -5.510 8.178 16.246 1.00 92.75 188 ASP A N 1
ATOM 1527 C CA . ASP A 1 188 ? -5.787 9.527 16.745 1.00 92.75 188 ASP A CA 1
ATOM 1528 C C . ASP A 1 188 ? -6.059 9.526 18.255 1.00 92.75 188 ASP A C 1
ATOM 1530 O O . ASP A 1 188 ? -5.746 10.501 18.933 1.00 92.75 188 ASP A O 1
ATOM 1534 N N . LEU A 1 189 ? -6.608 8.434 18.795 1.00 91.19 189 LEU A N 1
ATOM 1535 C CA . LEU A 1 189 ? -6.720 8.231 20.239 1.00 91.19 189 LEU A CA 1
ATOM 1536 C C . LEU A 1 189 ? -5.367 8.009 20.911 1.00 91.19 189 LEU A C 1
ATOM 1538 O O . LEU A 1 189 ? -5.147 8.545 21.990 1.00 91.19 189 LEU A O 1
ATOM 1542 N N . ALA A 1 190 ? -4.480 7.226 20.292 1.00 87.75 190 ALA A N 1
ATOM 1543 C CA . ALA A 1 190 ? -3.152 6.941 20.836 1.00 87.75 190 ALA A CA 1
ATOM 1544 C C . ALA A 1 190 ? -2.250 8.187 20.902 1.00 87.75 190 ALA A C 1
ATOM 1546 O O . ALA A 1 190 ? -1.283 8.213 21.657 1.00 87.75 190 ALA A O 1
ATOM 1547 N N . ALA A 1 191 ? -2.545 9.198 20.081 1.00 82.88 191 ALA A N 1
ATOM 1548 C CA . ALA A 1 191 ? -1.789 10.444 19.997 1.00 82.88 191 ALA A CA 1
ATOM 1549 C C . ALA A 1 191 ? -2.258 11.543 20.977 1.00 82.88 191 ALA A C 1
ATOM 1551 O O . ALA A 1 191 ? -1.661 12.622 20.978 1.00 82.88 191 ALA A O 1
ATOM 1552 N N . GLN A 1 192 ? -3.318 11.305 21.762 1.00 70.62 192 GLN A N 1
ATOM 1553 C CA . GLN A 1 192 ? -3.871 12.239 22.761 1.00 70.62 192 GLN A CA 1
ATOM 1554 C C . GLN A 1 192 ? -3.351 11.948 24.164 1.00 70.62 192 GLN A C 1
ATOM 1556 O O . GLN A 1 192 ? -3.038 12.934 24.866 1.00 70.62 192 GLN A O 1
#

Radius of gyration: 30.79 Å; chains: 1; bounding box: 56×30×125 Å

Secondary structure (DSSP, 8-state):
-----------TTHHHHHHHHHHHHHHHHHHHHHHTTS-HHHHTTS-HHHHHHHHHHTTSTHHHHHHHHHHHHHHHHHHHHHHHHHHHHHHHHHHHHHHHHHHHHHHHT--GGGHHHHHHHHHHHHHHHHHHHHHHHHHHHHHHHHHHHHHHHHHHHHHHHTT-TT------HHHHHHHHHHHHHHHHHHT-

Organism: NCBI:txid59560

pLDDT: mean 89.96, std 13.82, range [39.84, 98.5]

InterPro domains:
  IPR010849 Gonadal family [PF07324] (15-190)
  IPR010849 Gonadal family [PTHR13054] (14-189)